Protein AF-A0AAD6GDQ6-F1 (afdb_monomer_lite)

pLDDT: mean 73.14, std 16.0, range [36.22, 92.06]

Organism: NCBI:txid3151616

Structure (mmCIF, N/CA/C/O backbone):
data_AF-A0AAD6GDQ6-F1
#
_entry.id   AF-A0AAD6GDQ6-F1
#
loop_
_atom_site.group_PDB
_atom_site.id
_atom_site.type_symbol
_atom_site.label_atom_id
_atom_site.label_alt_id
_atom_site.label_comp_id
_atom_site.label_asym_id
_atom_site.label_entity_id
_atom_site.label_seq_id
_atom_site.pdbx_PDB_ins_code
_atom_site.Cartn_x
_atom_site.Cartn_y
_atom_site.Cartn_z
_atom_site.occupancy
_atom_site.B_iso_or_equiv
_atom_site.auth_seq_id
_atom_site.auth_comp_id
_atom_site.auth_asym_id
_atom_site.auth_atom_id
_atom_site.pdbx_PDB_model_num
ATOM 1 N N . MET A 1 1 ? 10.459 8.810 -37.291 1.00 44.53 1 MET A N 1
ATOM 2 C CA . MET A 1 1 ? 10.262 8.271 -35.928 1.00 44.53 1 MET A CA 1
ATOM 3 C C . MET A 1 1 ? 9.113 7.267 -35.916 1.00 44.53 1 MET A C 1
ATOM 5 O O . MET A 1 1 ? 9.400 6.107 -35.692 1.00 44.53 1 MET A O 1
ATOM 9 N N . LEU A 1 2 ? 7.879 7.644 -36.285 1.00 43.28 2 LEU A N 1
ATOM 10 C CA . LEU A 1 2 ? 6.728 6.719 -36.354 1.00 43.28 2 LEU A CA 1
ATOM 11 C C . LEU A 1 2 ? 6.969 5.464 -37.220 1.00 43.28 2 LEU A C 1
ATOM 13 O O . LEU A 1 2 ? 6.729 4.357 -36.765 1.00 43.28 2 LEU A O 1
ATOM 17 N N . VAL A 1 3 ? 7.545 5.631 -38.415 1.00 54.81 3 VAL A N 1
ATOM 18 C CA . VAL A 1 3 ? 7.850 4.515 -39.337 1.00 54.81 3 VAL A CA 1
ATOM 19 C C . VAL A 1 3 ? 8.871 3.528 -38.751 1.00 54.81 3 VAL A C 1
ATOM 21 O O . VAL A 1 3 ? 8.771 2.327 -38.966 1.00 54.81 3 VAL A O 1
ATOM 24 N N . ALA A 1 4 ? 9.831 4.020 -37.960 1.00 53.47 4 ALA A N 1
ATOM 25 C CA . ALA A 1 4 ? 10.804 3.163 -37.279 1.00 53.47 4 ALA A CA 1
ATOM 26 C C . ALA A 1 4 ? 10.154 2.369 -36.130 1.00 53.47 4 ALA A C 1
ATOM 28 O O . ALA A 1 4 ? 10.543 1.236 -35.867 1.00 53.47 4 ALA A O 1
ATOM 29 N N . TRP A 1 5 ? 9.141 2.949 -35.477 1.00 48.41 5 TRP A N 1
ATOM 30 C CA . TRP A 1 5 ? 8.330 2.266 -34.469 1.00 48.41 5 TRP A CA 1
ATOM 31 C C . TRP A 1 5 ? 7.415 1.208 -35.095 1.00 48.41 5 TRP A C 1
ATOM 33 O O . TRP A 1 5 ? 7.350 0.091 -34.593 1.00 48.41 5 TRP A O 1
ATOM 43 N N . GLU A 1 6 ? 6.770 1.518 -36.219 1.00 53.56 6 GLU A N 1
ATOM 44 C CA . GLU A 1 6 ? 5.943 0.569 -36.976 1.00 53.56 6 GLU A CA 1
ATOM 45 C C . GLU A 1 6 ? 6.747 -0.649 -37.440 1.00 53.56 6 GLU A C 1
ATOM 47 O O . GLU A 1 6 ? 6.310 -1.784 -37.272 1.00 53.56 6 GLU A O 1
ATOM 52 N N . GLN A 1 7 ? 7.957 -0.427 -37.959 1.00 57.28 7 GLN A N 1
ATOM 53 C CA . GLN A 1 7 ? 8.842 -1.509 -38.391 1.00 57.28 7 GLN A CA 1
ATOM 54 C C . GLN A 1 7 ? 9.315 -2.384 -37.225 1.00 57.28 7 GLN A C 1
ATOM 56 O O . GLN A 1 7 ? 9.364 -3.600 -37.379 1.00 57.28 7 GLN A O 1
ATOM 61 N N . ALA A 1 8 ? 9.605 -1.793 -36.060 1.00 55.75 8 ALA A N 1
ATOM 62 C CA . ALA A 1 8 ? 10.017 -2.538 -34.869 1.00 55.75 8 ALA A CA 1
ATOM 63 C C . ALA A 1 8 ? 8.895 -3.424 -34.291 1.00 55.75 8 ALA A C 1
ATOM 65 O O . ALA A 1 8 ? 9.178 -4.493 -33.755 1.00 55.75 8 ALA A O 1
ATOM 66 N N . TYR A 1 9 ? 7.630 -3.003 -34.416 1.00 51.62 9 TYR A N 1
ATOM 67 C CA . TYR A 1 9 ? 6.460 -3.770 -33.965 1.00 51.62 9 TYR A CA 1
ATOM 68 C C . TYR A 1 9 ? 5.942 -4.780 -35.002 1.00 51.62 9 TYR A C 1
ATOM 70 O O . TYR A 1 9 ? 5.310 -5.764 -34.624 1.00 51.62 9 TYR A O 1
ATOM 78 N N . ALA A 1 10 ? 6.192 -4.554 -36.296 1.00 55.91 10 ALA A N 1
ATOM 79 C CA . ALA A 1 10 ? 5.783 -5.457 -37.375 1.00 55.91 10 ALA A CA 1
ATOM 80 C C . ALA A 1 10 ? 6.708 -6.679 -37.530 1.00 55.91 10 ALA A C 1
ATOM 82 O O . ALA A 1 10 ? 6.300 -7.703 -38.080 1.00 55.91 10 ALA A O 1
ATOM 83 N N . SER A 1 11 ? 7.949 -6.599 -37.046 1.00 51.50 11 SER A N 1
ATOM 84 C CA . SER A 1 11 ? 8.833 -7.757 -36.931 1.00 51.50 11 SER A CA 1
ATOM 85 C C . SER A 1 11 ? 8.384 -8.652 -35.775 1.00 51.50 11 SER A C 1
ATOM 87 O O . SER A 1 11 ? 8.420 -8.239 -34.618 1.00 51.50 11 SER A O 1
ATOM 89 N N . ILE A 1 12 ? 7.975 -9.883 -36.101 1.00 49.34 12 ILE A N 1
ATOM 90 C CA . ILE A 1 12 ? 7.698 -10.970 -35.146 1.00 49.34 12 ILE A CA 1
ATOM 91 C C . ILE A 1 12 ? 8.822 -10.983 -34.097 1.00 49.34 12 ILE A C 1
ATOM 93 O O . ILE A 1 12 ? 9.989 -11.000 -34.506 1.00 49.34 12 ILE A O 1
ATOM 97 N N . PRO A 1 13 ? 8.525 -10.970 -32.780 1.00 52.62 13 PRO A N 1
ATOM 98 C CA . PRO A 1 13 ? 9.578 -11.012 -31.781 1.00 52.62 13 PRO A CA 1
ATOM 99 C C . PRO A 1 13 ? 10.417 -12.259 -32.039 1.00 52.62 13 PRO A C 1
ATOM 101 O O . PRO A 1 13 ? 9.883 -13.371 -32.089 1.00 52.62 13 PRO A O 1
ATOM 104 N N . ALA A 1 14 ? 11.729 -12.083 -32.212 1.00 51.69 14 ALA A N 1
ATOM 105 C CA . ALA A 1 14 ? 12.643 -13.202 -32.056 1.00 51.69 14 ALA A CA 1
ATOM 106 C C . ALA A 1 14 ? 12.304 -13.877 -30.710 1.00 51.69 14 ALA A C 1
ATOM 108 O O . ALA A 1 14 ? 11.992 -13.157 -29.756 1.00 51.69 14 ALA A O 1
ATOM 109 N N . PRO A 1 15 ? 12.330 -15.218 -30.614 1.00 53.19 15 PRO A N 1
ATOM 110 C CA . PRO A 1 15 ? 11.821 -15.990 -29.470 1.00 53.19 15 PRO A CA 1
ATOM 111 C C . PRO A 1 15 ? 12.552 -15.735 -28.138 1.00 53.19 15 PRO A C 1
ATOM 113 O O . PRO A 1 15 ? 12.333 -16.442 -27.160 1.00 53.19 15 PRO A O 1
ATOM 116 N N . ASP A 1 16 ? 13.395 -14.711 -28.085 1.00 52.59 16 ASP A N 1
ATOM 117 C CA . ASP A 1 16 ? 14.287 -14.394 -26.998 1.00 52.59 16 ASP A CA 1
ATOM 118 C C . ASP A 1 16 ? 14.066 -12.930 -26.568 1.00 52.59 16 ASP A C 1
ATOM 120 O O . ASP A 1 16 ? 14.768 -11.998 -26.963 1.00 52.59 16 ASP A O 1
ATOM 124 N N . MET A 1 17 ? 13.033 -12.712 -25.744 1.00 49.41 17 MET A N 1
ATOM 125 C CA . MET A 1 17 ? 12.715 -11.421 -25.100 1.00 49.41 17 MET A CA 1
ATOM 126 C C . MET A 1 17 ? 13.886 -10.860 -24.263 1.00 49.41 17 MET A C 1
ATOM 128 O O . MET A 1 17 ? 13.854 -9.698 -23.856 1.00 49.41 17 MET A O 1
ATOM 132 N N . ALA A 1 18 ? 14.928 -11.664 -24.020 1.00 51.09 18 ALA A N 1
ATOM 133 C CA . ALA A 1 18 ? 16.182 -11.253 -23.398 1.00 51.09 18 ALA A CA 1
ATOM 134 C C . ALA A 1 18 ? 17.066 -10.366 -24.303 1.00 51.09 18 ALA A C 1
ATOM 136 O O . ALA A 1 18 ? 17.961 -9.694 -23.794 1.00 51.09 18 ALA A O 1
ATOM 137 N N . VAL A 1 19 ? 16.823 -10.328 -25.620 1.00 54.78 19 VAL A N 1
ATOM 138 C CA . VAL A 1 19 ? 17.718 -9.676 -26.599 1.00 54.78 19 VAL A CA 1
ATOM 139 C C . VAL A 1 19 ? 17.493 -8.160 -26.716 1.00 54.78 19 VAL A C 1
ATOM 141 O O . VAL A 1 19 ? 18.416 -7.432 -27.076 1.00 54.78 19 VAL A O 1
ATOM 144 N N . TYR A 1 20 ? 16.312 -7.644 -26.356 1.00 63.25 20 TYR A N 1
ATOM 145 C CA . TYR A 1 20 ? 15.995 -6.215 -26.482 1.00 63.25 20 TYR A CA 1
ATOM 146 C C . TYR A 1 20 ? 15.747 -5.564 -25.119 1.00 63.25 20 TYR A C 1
ATOM 148 O O . TYR A 1 20 ? 14.635 -5.567 -24.588 1.00 63.25 20 TYR A O 1
ATOM 156 N N . GLU A 1 21 ? 16.787 -4.938 -24.567 1.00 64.81 21 GLU A N 1
ATOM 157 C CA . GLU A 1 21 ? 16.750 -4.222 -23.283 1.00 64.81 21 GLU A CA 1
ATOM 158 C C . GLU A 1 21 ? 15.629 -3.165 -23.226 1.00 64.81 21 GLU A C 1
ATOM 160 O O . GLU A 1 21 ? 14.945 -3.032 -22.212 1.00 64.81 21 GLU A O 1
ATOM 165 N N . THR A 1 22 ? 15.342 -2.493 -24.348 1.00 69.94 22 THR A N 1
ATOM 166 C CA . THR A 1 22 ? 14.228 -1.537 -24.473 1.00 69.94 22 THR A CA 1
ATOM 167 C C . THR A 1 22 ? 12.854 -2.196 -24.336 1.00 69.94 22 THR A C 1
ATOM 169 O O . THR A 1 22 ? 11.981 -1.642 -23.670 1.00 69.94 22 THR A O 1
ATOM 172 N N . ALA A 1 23 ? 12.653 -3.381 -24.921 1.00 70.31 23 ALA A N 1
ATOM 173 C CA . ALA A 1 23 ? 11.397 -4.122 -24.797 1.00 70.31 23 ALA A CA 1
ATOM 174 C C . ALA A 1 23 ? 11.204 -4.630 -23.360 1.00 70.31 23 ALA A C 1
ATOM 176 O O . ALA A 1 23 ? 10.114 -4.512 -22.801 1.00 70.31 23 ALA A O 1
ATOM 177 N N . SER A 1 24 ? 12.284 -5.101 -22.724 1.00 69.50 24 SER A N 1
ATOM 178 C CA . SER A 1 24 ? 12.290 -5.480 -21.306 1.00 69.50 24 SER A CA 1
ATOM 179 C C . SER A 1 24 ? 11.934 -4.298 -20.398 1.00 69.50 24 SER A C 1
ATOM 181 O O . SER A 1 24 ? 11.081 -4.428 -19.518 1.00 69.50 24 SER A O 1
ATOM 183 N N . HIS A 1 25 ? 12.525 -3.124 -20.637 1.00 74.50 25 HIS A N 1
ATOM 184 C CA . HIS A 1 25 ? 12.212 -1.904 -19.894 1.00 74.50 25 HIS A CA 1
ATOM 185 C C . HIS A 1 25 ? 10.756 -1.455 -20.110 1.00 74.50 25 HIS A C 1
ATOM 187 O O . HIS A 1 25 ? 10.050 -1.179 -19.140 1.00 74.50 25 HIS A O 1
ATOM 193 N N . PHE A 1 26 ? 10.265 -1.440 -21.356 1.00 77.69 26 PHE A N 1
ATOM 194 C CA . PHE A 1 26 ? 8.872 -1.090 -21.655 1.00 77.69 26 PHE A CA 1
ATOM 195 C C . PHE A 1 26 ? 7.884 -2.041 -20.972 1.00 77.69 26 PHE A C 1
ATOM 197 O O . PHE A 1 26 ? 6.916 -1.589 -20.361 1.00 77.69 26 PHE A O 1
ATOM 204 N N . TYR A 1 27 ? 8.155 -3.347 -21.012 1.00 78.56 27 TYR A N 1
ATOM 205 C CA . TYR A 1 27 ? 7.343 -4.356 -20.341 1.00 78.56 27 TYR A CA 1
ATOM 206 C C . TYR A 1 27 ? 7.312 -4.152 -18.819 1.00 78.56 27 TYR A C 1
ATOM 208 O O . TYR A 1 27 ? 6.236 -4.122 -18.219 1.00 78.56 27 TYR A O 1
ATOM 216 N N . LYS A 1 28 ? 8.476 -3.946 -18.187 1.00 74.94 28 LYS A N 1
ATOM 217 C CA . LYS A 1 28 ? 8.579 -3.682 -16.740 1.00 74.94 28 LYS A CA 1
ATOM 218 C C . LYS A 1 28 ? 7.836 -2.410 -16.339 1.00 74.94 28 LYS A C 1
ATOM 220 O O . LYS A 1 28 ? 7.027 -2.446 -15.414 1.00 74.94 28 LYS A O 1
ATOM 225 N N . SER A 1 29 ? 8.057 -1.315 -17.067 1.00 78.88 29 SER A N 1
ATOM 226 C CA . SER A 1 29 ? 7.388 -0.039 -16.812 1.00 78.88 29 SER A CA 1
ATOM 227 C C . SER A 1 29 ? 5.872 -0.163 -16.980 1.00 78.88 29 SER A C 1
ATOM 229 O O . SER A 1 29 ? 5.123 0.245 -16.094 1.00 78.88 29 SER A O 1
ATOM 231 N N . SER A 1 30 ? 5.402 -0.812 -18.047 1.00 81.50 30 SER A N 1
ATOM 232 C CA . SER A 1 30 ? 3.968 -1.038 -18.281 1.00 81.50 30 SER A CA 1
ATOM 233 C C . SER A 1 30 ? 3.335 -1.872 -17.168 1.00 81.50 30 SER A C 1
ATOM 235 O O . SER A 1 30 ? 2.256 -1.539 -16.686 1.00 81.50 30 SER A O 1
ATOM 237 N N . ARG A 1 31 ? 4.026 -2.915 -16.690 1.00 83.44 31 ARG A N 1
ATOM 238 C CA . ARG A 1 31 ? 3.568 -3.737 -15.562 1.00 83.44 31 ARG A CA 1
ATOM 239 C C . ARG A 1 31 ? 3.482 -2.935 -14.259 1.00 83.44 31 ARG A C 1
ATOM 241 O O . ARG A 1 31 ? 2.529 -3.121 -13.506 1.00 83.44 31 ARG A O 1
ATOM 248 N N . ALA A 1 32 ? 4.443 -2.052 -13.986 1.00 81.56 32 ALA A N 1
ATOM 249 C CA . ALA A 1 32 ? 4.400 -1.182 -12.811 1.00 81.56 32 ALA A CA 1
ATOM 250 C C . ALA A 1 32 ? 3.220 -0.196 -12.881 1.00 81.56 32 ALA A C 1
ATOM 252 O O . ALA A 1 32 ? 2.457 -0.081 -11.927 1.00 81.56 32 ALA A O 1
ATOM 253 N N . HIS A 1 33 ? 3.005 0.439 -14.037 1.00 83.31 33 HIS A N 1
ATOM 254 C CA . HIS A 1 33 ? 1.872 1.344 -14.240 1.00 83.31 33 HIS A CA 1
ATOM 255 C C . HIS A 1 33 ? 0.525 0.622 -14.182 1.00 83.31 33 HIS A C 1
ATOM 257 O O . HIS A 1 33 ? -0.416 1.171 -13.625 1.00 83.31 33 HIS A O 1
ATOM 263 N N . LEU A 1 34 ? 0.431 -0.612 -14.685 1.00 87.25 34 LEU A N 1
ATOM 264 C CA . LEU A 1 34 ? -0.774 -1.432 -14.551 1.00 87.25 34 LEU A CA 1
ATOM 265 C C . LEU A 1 34 ? -1.086 -1.730 -13.078 1.00 87.25 34 LEU A C 1
ATOM 267 O O . LEU A 1 34 ? -2.229 -1.611 -12.648 1.00 87.25 34 LEU A O 1
ATOM 271 N N . ARG A 1 35 ? -0.066 -2.066 -12.279 1.00 87.81 35 ARG A N 1
ATOM 272 C CA . ARG A 1 35 ? -0.234 -2.298 -10.836 1.00 87.81 35 ARG A CA 1
ATOM 273 C C . ARG A 1 35 ? -0.702 -1.049 -10.105 1.00 87.81 35 ARG A C 1
ATOM 275 O O . ARG A 1 35 ? -1.577 -1.147 -9.249 1.00 87.81 35 ARG A O 1
ATOM 282 N N . LEU A 1 36 ? -0.139 0.103 -10.455 1.00 86.62 36 LEU A N 1
ATOM 283 C CA . LEU A 1 36 ? -0.583 1.381 -9.922 1.00 86.62 36 LEU A CA 1
ATOM 284 C C . LEU A 1 36 ? -2.021 1.689 -10.355 1.00 86.62 36 LEU A C 1
ATOM 286 O O . LEU A 1 36 ? -2.838 2.054 -9.518 1.00 86.62 36 LEU A O 1
ATOM 290 N N . ALA A 1 37 ? -2.350 1.481 -11.632 1.00 87.56 37 ALA A N 1
ATOM 291 C CA . ALA A 1 37 ? -3.688 1.700 -12.169 1.00 87.56 37 ALA A CA 1
ATOM 292 C C . ALA A 1 37 ? -4.736 0.899 -11.386 1.00 87.56 37 ALA A C 1
ATOM 294 O O . ALA A 1 37 ? -5.697 1.497 -10.915 1.00 87.56 37 ALA A O 1
ATOM 295 N N . ASN A 1 38 ? -4.495 -0.393 -11.143 1.00 88.06 38 ASN A N 1
ATOM 296 C CA . ASN A 1 38 ? -5.405 -1.250 -10.376 1.00 88.06 38 ASN A CA 1
ATOM 297 C C . ASN A 1 38 ? -5.707 -0.707 -8.973 1.00 88.06 38 ASN A C 1
ATOM 299 O O . ASN A 1 38 ? -6.849 -0.765 -8.543 1.00 88.06 38 ASN A O 1
ATOM 303 N N . LEU A 1 39 ? -4.726 -0.132 -8.272 1.00 88.56 39 LEU A N 1
ATOM 304 C CA . LEU A 1 39 ? -4.978 0.530 -6.987 1.00 88.56 39 LEU A CA 1
ATOM 305 C C . LEU A 1 39 ? -5.785 1.826 -7.179 1.00 88.56 39 LEU A C 1
ATOM 307 O O . LEU A 1 39 ? -6.756 2.097 -6.473 1.00 88.56 39 LEU A O 1
ATOM 311 N N . THR A 1 40 ? -5.385 2.632 -8.160 1.00 88.50 40 THR A N 1
ATOM 312 C CA . THR A 1 40 ? -5.885 4.005 -8.323 1.00 88.50 40 THR A CA 1
ATOM 313 C C . THR A 1 40 ? -7.257 4.126 -8.971 1.00 88.50 40 THR A C 1
ATOM 315 O O . THR A 1 40 ? -7.882 5.179 -8.870 1.00 88.50 40 THR A O 1
ATOM 318 N N . VAL A 1 41 ? -7.744 3.049 -9.591 1.00 88.94 41 VAL A N 1
ATOM 319 C CA . VAL A 1 41 ? -9.132 2.930 -10.055 1.00 88.94 41 VAL A CA 1
ATOM 320 C C . VAL A 1 41 ? -10.107 3.006 -8.879 1.00 88.94 41 VAL A C 1
ATOM 322 O O . VAL A 1 41 ? -11.188 3.569 -9.026 1.00 88.94 41 VAL A O 1
ATOM 325 N N . HIS A 1 42 ? -9.714 2.487 -7.715 1.00 86.06 42 HIS A N 1
ATOM 326 C CA . HIS A 1 42 ? -10.576 2.437 -6.537 1.00 86.06 42 HIS A CA 1
ATOM 327 C C . HIS A 1 42 ? -10.253 3.534 -5.523 1.00 86.06 42 HIS A C 1
ATOM 329 O O . HIS A 1 42 ? -11.160 4.074 -4.892 1.00 86.06 42 HIS A O 1
ATOM 335 N N . VAL A 1 43 ? -8.971 3.883 -5.371 1.00 87.75 43 VAL A N 1
ATOM 336 C CA . VAL A 1 43 ? -8.532 4.896 -4.406 1.00 87.75 43 VAL A CA 1
ATOM 337 C C . VAL A 1 43 ? -7.701 5.969 -5.100 1.00 87.75 43 VAL A C 1
ATOM 339 O O . VAL A 1 43 ? -6.592 5.682 -5.559 1.00 87.75 43 VAL A O 1
ATOM 342 N N . PRO A 1 44 ? -8.163 7.229 -5.147 1.00 90.06 44 PRO A N 1
ATOM 343 C CA . PRO A 1 44 ? -7.377 8.305 -5.729 1.00 90.06 44 PRO A CA 1
ATOM 344 C C . PRO A 1 44 ? -6.006 8.436 -5.053 1.00 90.06 44 PRO A C 1
ATOM 346 O O . PRO A 1 44 ? -5.892 8.448 -3.826 1.00 90.06 44 PRO A O 1
ATOM 349 N N . ILE A 1 45 ? -4.947 8.614 -5.854 1.00 89.69 45 ILE A N 1
ATOM 350 C CA . ILE A 1 45 ? -3.576 8.820 -5.341 1.00 89.69 45 ILE A CA 1
ATOM 351 C C . ILE A 1 45 ? -3.536 9.977 -4.336 1.00 89.69 45 ILE A C 1
ATOM 353 O O . ILE A 1 45 ? -2.805 9.925 -3.347 1.00 89.69 45 ILE A O 1
ATOM 357 N N . LEU A 1 46 ? -4.309 11.032 -4.602 1.00 89.00 46 LEU A N 1
ATOM 358 C CA . LEU A 1 46 ? -4.365 12.204 -3.740 1.00 89.00 46 LEU A CA 1
ATOM 359 C C . LEU A 1 46 ? -4.873 11.853 -2.339 1.00 89.00 46 LEU A C 1
ATOM 361 O O . LEU A 1 46 ? -4.300 12.346 -1.374 1.00 89.00 46 LEU A O 1
ATOM 365 N N . ASP A 1 47 ? -5.866 10.972 -2.214 1.00 89.25 47 ASP A N 1
ATOM 366 C CA . ASP A 1 47 ? -6.402 10.555 -0.917 1.00 89.25 47 ASP A CA 1
ATOM 367 C C . ASP A 1 47 ? -5.389 9.703 -0.144 1.00 89.25 47 ASP A C 1
ATOM 369 O O . ASP A 1 47 ? -5.143 9.961 1.034 1.00 89.25 47 ASP A O 1
ATOM 373 N N . LEU A 1 48 ? -4.688 8.783 -0.818 1.00 88.88 48 LEU A N 1
ATOM 374 C CA . LEU A 1 48 ? -3.574 8.038 -0.211 1.00 88.88 48 LEU A CA 1
ATOM 375 C C . LEU A 1 48 ? -2.485 8.986 0.318 1.00 88.88 48 LEU A C 1
ATOM 377 O O . LEU A 1 48 ? -1.975 8.820 1.423 1.00 88.88 48 LEU A O 1
ATOM 381 N N . GLN A 1 49 ? -2.146 10.026 -0.444 1.00 89.06 49 GLN A N 1
ATOM 382 C CA . GLN A 1 49 ? -1.157 11.023 -0.031 1.00 89.06 49 GLN A CA 1
ATOM 383 C C . GLN A 1 49 ? -1.675 11.959 1.073 1.00 89.06 49 GLN A C 1
ATOM 385 O O . GLN A 1 49 ? -0.918 12.352 1.966 1.00 89.06 49 GLN A O 1
ATOM 390 N N . ASN A 1 50 ? -2.954 12.326 1.036 1.00 89.25 50 ASN A N 1
ATOM 391 C CA . ASN A 1 50 ? -3.584 13.187 2.030 1.00 89.25 50 ASN A CA 1
ATOM 392 C C . ASN A 1 50 ? -3.765 12.474 3.368 1.00 89.25 50 ASN A C 1
ATOM 394 O O . ASN A 1 50 ? -3.604 13.119 4.400 1.00 89.25 50 ASN A O 1
ATOM 398 N N . ALA A 1 51 ? -3.948 11.152 3.386 1.00 86.94 51 ALA A N 1
ATOM 399 C CA . ALA A 1 51 ? -3.931 10.358 4.618 1.00 86.94 51 ALA A CA 1
ATOM 400 C C . ALA A 1 51 ? -2.593 10.453 5.382 1.00 86.94 51 ALA A C 1
ATOM 402 O O . ALA A 1 51 ? -2.536 10.315 6.612 1.00 86.94 51 ALA A O 1
ATOM 403 N N . LEU A 1 52 ? -1.510 10.761 4.661 1.00 83.31 52 LEU A N 1
ATOM 404 C CA . LEU A 1 52 ? -0.187 11.041 5.221 1.00 83.31 52 LEU A CA 1
ATOM 405 C C . LEU A 1 52 ? 0.028 12.524 5.557 1.00 83.31 52 LEU A C 1
ATOM 407 O O . LEU A 1 52 ? 1.027 12.871 6.182 1.00 83.31 52 LEU A O 1
ATOM 411 N N . GLY A 1 53 ? -0.906 13.397 5.175 1.00 81.38 53 GLY A N 1
ATOM 412 C CA . GLY A 1 53 ? -0.864 14.833 5.435 1.00 81.38 53 GLY A CA 1
ATOM 413 C C . GLY A 1 53 ? -0.189 15.668 4.350 1.00 81.38 53 GLY A C 1
ATOM 414 O O . GLY A 1 53 ? 0.208 16.793 4.646 1.00 81.38 53 GLY A O 1
ATOM 415 N N . LYS A 1 54 ? -0.063 15.169 3.107 1.00 85.88 54 LYS A N 1
ATOM 416 C CA . LYS A 1 54 ? 0.557 15.915 1.991 1.00 85.88 54 LYS A CA 1
ATOM 417 C C . LYS A 1 54 ? -0.026 17.322 1.811 1.00 85.88 54 LYS A C 1
ATOM 419 O O . LYS A 1 54 ? 0.735 18.276 1.685 1.00 85.88 54 LYS A O 1
ATOM 424 N N . SER A 1 55 ? -1.351 17.449 1.811 1.00 84.38 55 SER A N 1
ATOM 425 C CA . SER A 1 55 ? -2.046 18.737 1.645 1.00 84.38 55 SER A CA 1
ATOM 426 C C . SER A 1 55 ? -2.321 19.457 2.976 1.00 84.38 55 SER A C 1
ATOM 428 O O . SER A 1 55 ? -3.039 20.450 3.013 1.00 84.38 55 SER A O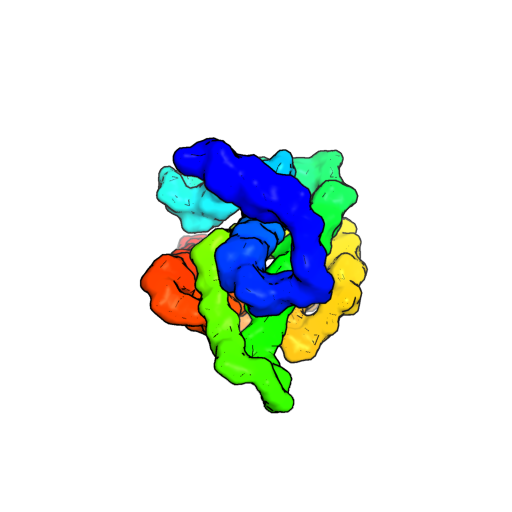 1
ATOM 430 N N . GLY A 1 56 ? -1.732 18.977 4.077 1.00 82.44 56 GLY A N 1
ATOM 431 C CA . GLY A 1 56 ? -1.909 19.511 5.424 1.00 82.44 56 GLY A CA 1
ATOM 432 C C . GLY A 1 56 ? -2.825 18.666 6.312 1.00 82.44 56 GLY A C 1
ATOM 433 O O . GLY A 1 56 ? -3.536 17.768 5.866 1.00 82.44 56 GLY A O 1
ATOM 434 N N . THR A 1 57 ? -2.802 18.971 7.612 1.00 84.81 57 THR A N 1
ATOM 435 C CA . THR A 1 57 ? -3.594 18.272 8.642 1.00 84.81 57 THR A CA 1
ATOM 436 C C . THR A 1 57 ? -5.108 18.220 8.375 1.00 84.81 57 THR A C 1
ATOM 438 O O . THR A 1 57 ? -5.693 17.181 8.688 1.00 84.81 57 THR A O 1
ATOM 441 N N . PRO A 1 58 ? -5.761 19.271 7.832 1.00 88.31 58 PRO A N 1
ATOM 442 C CA . PRO A 1 58 ? -7.206 19.249 7.591 1.00 88.31 58 PRO A CA 1
ATOM 443 C C . PRO A 1 58 ? -7.652 18.143 6.629 1.00 88.31 58 PRO A C 1
ATOM 445 O O . PRO A 1 58 ? -8.715 17.568 6.830 1.00 88.31 58 PRO A O 1
ATOM 448 N N . GLU A 1 59 ? -6.810 17.789 5.656 1.00 86.88 59 GLU A N 1
ATOM 449 C CA . GLU A 1 59 ? -7.131 16.821 4.596 1.00 86.88 59 GLU A CA 1
ATOM 450 C C . GLU A 1 59 ? -6.935 15.357 5.018 1.00 86.88 59 GLU A C 1
ATOM 452 O O . GLU A 1 59 ? -7.379 14.440 4.330 1.00 86.88 59 GLU A O 1
ATOM 457 N N . ILE A 1 60 ? -6.314 15.117 6.177 1.00 86.12 60 ILE A N 1
ATOM 458 C CA . ILE A 1 60 ? -6.069 13.762 6.687 1.00 86.12 60 ILE A CA 1
ATOM 459 C C . ILE A 1 60 ? -7.385 13.048 7.004 1.00 86.12 60 ILE A C 1
ATOM 461 O O . ILE A 1 60 ? -7.583 11.909 6.589 1.00 86.12 60 ILE A O 1
ATOM 465 N N . SER A 1 61 ? -8.276 13.696 7.762 1.00 87.12 61 SER A N 1
ATOM 466 C CA . SER A 1 61 ? -9.522 13.052 8.204 1.00 87.12 61 SER A CA 1
ATOM 467 C C . SER A 1 61 ? -10.483 12.781 7.040 1.00 87.12 61 SER A C 1
ATOM 469 O O . SER A 1 61 ? -10.982 11.663 6.965 1.00 87.12 61 SER A O 1
ATOM 471 N N . PRO A 1 62 ? -10.711 13.719 6.096 1.00 89.88 62 PRO A N 1
ATOM 472 C CA . PRO A 1 62 ? -11.494 13.447 4.890 1.00 89.88 62 PRO A CA 1
ATOM 473 C C . PRO A 1 62 ? -10.965 12.260 4.079 1.00 89.88 62 PRO A C 1
ATOM 475 O O . PRO A 1 62 ? -11.751 11.398 3.693 1.00 89.88 62 PRO A O 1
ATOM 478 N N . ALA A 1 63 ? -9.646 12.174 3.880 1.00 88.12 63 ALA A N 1
ATOM 479 C CA . ALA A 1 63 ? -9.034 11.081 3.130 1.00 88.12 63 ALA A CA 1
ATOM 480 C C . ALA A 1 63 ? -9.230 9.718 3.814 1.00 88.12 63 ALA A C 1
ATOM 482 O O . ALA A 1 63 ? -9.622 8.747 3.168 1.00 88.12 63 ALA A O 1
ATOM 483 N N . ILE A 1 64 ? -9.007 9.646 5.132 1.00 87.31 64 ILE A N 1
ATOM 484 C CA . ILE A 1 64 ? -9.226 8.422 5.919 1.00 87.31 64 ILE A CA 1
ATOM 485 C C . ILE A 1 64 ? -10.710 8.030 5.906 1.00 87.31 64 ILE A C 1
ATOM 487 O O . ILE A 1 64 ? -11.030 6.875 5.646 1.00 87.31 64 ILE A O 1
ATOM 491 N N . ASN A 1 65 ? -11.622 8.988 6.099 1.00 88.19 65 ASN A N 1
ATOM 492 C CA . ASN A 1 65 ? -13.065 8.734 6.084 1.00 88.19 65 ASN A CA 1
ATOM 493 C C . ASN A 1 65 ? -13.557 8.227 4.723 1.00 88.19 65 ASN A C 1
ATOM 495 O O . ASN A 1 65 ? -14.442 7.377 4.668 1.00 88.19 65 ASN A O 1
ATOM 499 N N . MET A 1 66 ? -12.988 8.723 3.621 1.00 89.69 66 MET A N 1
ATOM 500 C CA . MET A 1 66 ? -13.289 8.199 2.290 1.00 89.69 66 MET A CA 1
ATOM 501 C C . MET A 1 66 ? -12.878 6.725 2.173 1.00 89.69 66 MET A C 1
ATOM 503 O O . MET A 1 66 ? -13.683 5.896 1.756 1.00 89.69 66 MET A O 1
ATOM 507 N N . MET A 1 67 ? -11.665 6.373 2.600 1.00 85.75 67 MET A N 1
ATOM 508 C CA . MET A 1 67 ? -11.204 4.980 2.560 1.00 85.75 67 MET A CA 1
ATOM 509 C C . MET A 1 67 ? -12.005 4.063 3.488 1.00 85.75 67 MET A C 1
ATOM 511 O O . MET A 1 67 ? -12.337 2.950 3.089 1.00 85.75 67 MET A O 1
ATOM 515 N N . HIS A 1 68 ? -12.400 4.547 4.667 1.00 86.44 68 HIS A N 1
ATOM 516 C CA . HIS A 1 68 ? -13.339 3.840 5.534 1.00 86.44 68 HIS A CA 1
ATOM 517 C C . HIS A 1 68 ? -14.671 3.587 4.821 1.00 86.44 68 HIS A C 1
ATOM 519 O O . HIS A 1 68 ? -15.174 2.471 4.831 1.00 86.44 68 HIS A O 1
ATOM 525 N N . ARG A 1 69 ? -15.235 4.597 4.150 1.00 88.00 69 ARG A N 1
ATOM 526 C CA . ARG A 1 69 ? -16.483 4.434 3.397 1.00 88.00 69 ARG A CA 1
ATOM 527 C C . ARG A 1 69 ? -16.350 3.400 2.276 1.00 88.00 69 ARG A C 1
ATOM 529 O O . ARG A 1 69 ? -17.251 2.590 2.123 1.00 88.00 69 ARG A O 1
ATOM 536 N N . ILE A 1 70 ? -15.238 3.382 1.535 1.00 84.12 70 ILE A N 1
ATOM 537 C CA . ILE A 1 70 ? -14.989 2.336 0.524 1.00 84.12 70 ILE A CA 1
ATOM 538 C C . ILE A 1 70 ? -15.010 0.948 1.179 1.00 84.12 70 ILE A C 1
ATOM 540 O O . ILE A 1 70 ? -15.641 0.035 0.654 1.00 84.12 70 ILE A O 1
ATOM 544 N N . LEU A 1 71 ? -14.357 0.797 2.333 1.00 81.88 71 LEU A N 1
ATOM 545 C CA . LEU A 1 71 ? -14.315 -0.462 3.078 1.00 81.88 71 LEU A CA 1
ATOM 546 C C . LEU A 1 71 ? -15.697 -0.902 3.585 1.00 81.88 71 LEU A C 1
ATOM 548 O O . LEU A 1 71 ? -16.000 -2.093 3.562 1.00 81.88 71 LEU A O 1
ATOM 552 N N . THR A 1 72 ? -16.545 0.036 4.009 1.00 83.88 72 THR A N 1
ATOM 553 C CA . THR A 1 72 ? -17.916 -0.255 4.451 1.00 83.88 72 THR A CA 1
ATOM 554 C C . THR A 1 72 ? -18.854 -0.575 3.284 1.00 83.88 72 THR A C 1
ATOM 556 O O . THR A 1 72 ? -19.607 -1.544 3.359 1.00 83.88 72 THR A O 1
ATOM 559 N N . ASP A 1 73 ? -18.814 0.217 2.211 1.00 87.00 73 ASP A N 1
ATOM 560 C CA . ASP A 1 73 ? -19.772 0.131 1.103 1.00 87.00 73 ASP A CA 1
ATOM 561 C C . ASP A 1 73 ? -19.419 -1.000 0.117 1.00 87.00 73 ASP A C 1
ATOM 563 O O . ASP A 1 73 ? -20.309 -1.595 -0.496 1.00 87.00 73 ASP A O 1
ATOM 567 N N . HIS A 1 74 ? -18.126 -1.321 -0.025 1.00 85.56 74 HIS A N 1
ATOM 568 C CA . HIS A 1 74 ? -17.598 -2.279 -1.002 1.00 85.56 74 HIS A CA 1
ATOM 569 C C . HIS A 1 74 ? -16.499 -3.188 -0.402 1.00 85.56 74 HIS A C 1
ATOM 571 O O . HIS A 1 74 ? -15.346 -3.155 -0.843 1.00 85.56 74 HIS A O 1
ATOM 577 N N . PRO A 1 75 ? -16.824 -4.039 0.592 1.00 81.06 75 PRO A N 1
ATOM 578 C CA . PRO A 1 75 ? -15.828 -4.850 1.303 1.00 81.06 75 PRO A CA 1
ATOM 579 C C . PRO A 1 75 ? -15.085 -5.852 0.403 1.00 81.06 75 PRO A C 1
ATOM 581 O O . PRO A 1 75 ? -13.890 -6.078 0.593 1.00 81.06 75 PRO A O 1
ATOM 584 N N . GLU A 1 76 ? -15.757 -6.415 -0.606 1.00 83.19 76 GLU A N 1
ATOM 585 C CA . GLU A 1 76 ? -15.148 -7.357 -1.559 1.00 83.19 76 GLU A CA 1
ATOM 586 C C . GLU A 1 76 ? -14.086 -6.685 -2.439 1.00 83.19 76 GLU A C 1
ATOM 588 O O . GLU A 1 76 ? -12.995 -7.229 -2.633 1.00 83.19 76 GLU A O 1
ATOM 593 N N . ASP A 1 77 ? -14.368 -5.465 -2.908 1.00 85.12 77 ASP A N 1
ATOM 594 C CA . ASP A 1 77 ? -13.413 -4.678 -3.687 1.00 85.12 77 ASP A CA 1
ATOM 595 C C . ASP A 1 77 ? -12.182 -4.364 -2.834 1.00 85.12 77 ASP A C 1
ATOM 597 O O . ASP A 1 77 ? -11.054 -4.537 -3.292 1.00 85.12 77 ASP A O 1
ATOM 601 N N . VAL A 1 78 ? -12.371 -3.992 -1.562 1.00 85.12 78 VAL A N 1
ATOM 602 C CA . VAL A 1 78 ? -11.247 -3.752 -0.645 1.00 85.12 78 VAL A CA 1
ATOM 603 C C . VAL A 1 78 ? -10.437 -5.012 -0.377 1.00 85.12 78 VAL A C 1
ATOM 605 O O . VAL A 1 78 ? -9.209 -4.933 -0.367 1.00 85.12 78 VAL A O 1
ATOM 608 N N . GLY A 1 79 ? -11.080 -6.171 -0.233 1.00 83.88 79 GLY A N 1
ATOM 609 C CA . GLY A 1 79 ? -10.384 -7.453 -0.149 1.00 83.88 79 GLY A CA 1
ATOM 610 C C . GLY A 1 79 ? -9.493 -7.701 -1.367 1.00 83.88 79 GLY A C 1
ATOM 611 O O . GLY A 1 79 ? -8.308 -7.990 -1.214 1.00 83.88 79 GLY A O 1
ATOM 612 N N . SER A 1 80 ? -10.032 -7.511 -2.573 1.00 87.50 80 SER A N 1
ATOM 613 C CA . SER A 1 80 ? -9.285 -7.672 -3.826 1.00 87.50 80 SER A CA 1
ATOM 614 C C . SER A 1 80 ? -8.129 -6.672 -3.958 1.00 87.50 80 SER A C 1
ATOM 616 O O . SER A 1 80 ? -7.017 -7.051 -4.335 1.00 87.50 80 SER A O 1
ATOM 618 N N . ILE A 1 81 ? -8.355 -5.396 -3.628 1.00 88.88 81 ILE A N 1
ATOM 619 C CA . ILE A 1 81 ? -7.316 -4.354 -3.675 1.00 88.88 81 ILE A CA 1
ATOM 620 C C . ILE A 1 81 ? -6.228 -4.649 -2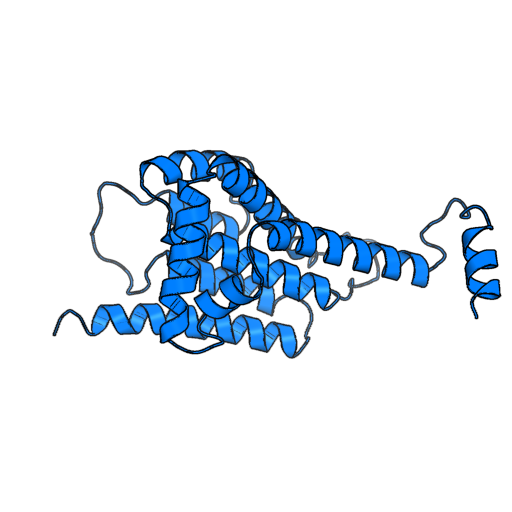.642 1.00 88.88 81 ILE A C 1
ATOM 622 O O . ILE A 1 81 ? -5.045 -4.499 -2.943 1.00 88.88 81 ILE A O 1
ATOM 626 N N . LEU A 1 82 ? -6.603 -5.089 -1.438 1.00 88.62 82 LEU A N 1
ATOM 627 C CA . LEU A 1 82 ? -5.650 -5.467 -0.403 1.00 88.62 82 LEU A CA 1
ATOM 628 C C . LEU A 1 82 ? -4.784 -6.638 -0.869 1.00 88.62 82 LEU A C 1
ATOM 630 O O . LEU A 1 82 ? -3.562 -6.536 -0.792 1.00 88.62 82 LEU A O 1
ATOM 634 N N . THR A 1 83 ? -5.384 -7.704 -1.408 1.00 88.31 83 THR A N 1
ATOM 635 C CA . THR A 1 83 ? -4.639 -8.833 -1.981 1.00 88.31 83 THR A CA 1
ATOM 636 C C . THR A 1 83 ? -3.659 -8.351 -3.051 1.00 88.31 83 THR A C 1
ATOM 638 O O . THR A 1 83 ? -2.472 -8.661 -2.966 1.00 88.31 83 THR A O 1
ATOM 641 N N . HIS A 1 84 ? -4.103 -7.512 -3.993 1.00 90.00 84 HIS A N 1
ATOM 642 C CA . HIS A 1 84 ? -3.229 -6.923 -5.016 1.00 90.00 84 HIS A CA 1
ATOM 643 C C . HIS A 1 84 ? -2.065 -6.124 -4.407 1.00 90.00 84 HIS A C 1
ATOM 645 O O . HIS A 1 84 ? -0.912 -6.311 -4.795 1.00 90.00 84 HIS A O 1
ATOM 651 N N . CYS A 1 85 ? -2.326 -5.267 -3.419 1.00 90.56 85 CYS A N 1
ATOM 652 C CA . CYS A 1 85 ? -1.297 -4.495 -2.718 1.00 90.56 85 CYS A CA 1
ATOM 653 C C . CYS A 1 85 ? -0.269 -5.400 -2.021 1.00 90.56 85 CYS A C 1
ATOM 655 O O . CYS A 1 85 ? 0.936 -5.167 -2.126 1.00 90.56 85 CYS A O 1
ATOM 657 N N . LEU A 1 86 ? -0.724 -6.458 -1.348 1.00 88.75 86 LEU A N 1
ATOM 658 C CA . LEU A 1 86 ? 0.139 -7.425 -0.668 1.00 88.75 86 LEU A CA 1
ATOM 659 C C . LEU A 1 86 ? 1.001 -8.218 -1.662 1.00 88.75 86 LEU A C 1
ATOM 661 O O . LEU A 1 86 ? 2.193 -8.419 -1.419 1.00 88.75 86 LEU A O 1
ATOM 665 N N . GLU A 1 87 ? 0.447 -8.615 -2.810 1.00 88.19 87 GLU A N 1
ATOM 666 C CA . GLU A 1 87 ? 1.201 -9.253 -3.894 1.00 88.19 87 GLU A CA 1
ATOM 667 C C . GLU A 1 87 ? 2.258 -8.322 -4.487 1.00 88.19 87 GLU A C 1
ATOM 669 O O . GLU A 1 87 ? 3.392 -8.742 -4.716 1.00 88.19 87 GLU A O 1
ATOM 674 N N . VAL A 1 88 ? 1.918 -7.049 -4.707 1.00 87.94 88 VAL A N 1
ATOM 675 C CA . VAL A 1 88 ? 2.870 -6.038 -5.181 1.00 87.94 88 VAL A CA 1
ATOM 676 C C . VAL A 1 88 ? 4.030 -5.893 -4.201 1.00 87.94 88 VAL A C 1
ATOM 678 O O . VAL A 1 88 ? 5.184 -5.944 -4.632 1.00 87.94 88 VAL A O 1
ATOM 681 N N . ILE A 1 89 ? 3.740 -5.757 -2.904 1.00 87.38 89 ILE A N 1
ATOM 682 C CA . ILE A 1 89 ? 4.758 -5.637 -1.855 1.00 87.38 89 ILE A CA 1
ATOM 683 C C . ILE A 1 89 ? 5.639 -6.889 -1.837 1.00 87.38 89 ILE A C 1
ATOM 685 O O . ILE A 1 89 ? 6.861 -6.770 -1.884 1.00 87.38 89 ILE A O 1
ATOM 689 N N . ARG A 1 90 ? 5.050 -8.093 -1.854 1.00 84.75 90 ARG A N 1
ATOM 690 C CA . ARG A 1 90 ? 5.793 -9.364 -1.904 1.00 84.75 90 ARG A CA 1
ATOM 691 C C . ARG A 1 90 ? 6.722 -9.423 -3.118 1.00 84.75 90 ARG A C 1
ATOM 693 O O . ARG A 1 90 ? 7.917 -9.666 -2.974 1.00 84.75 90 ARG A O 1
ATOM 700 N N . ASP A 1 91 ? 6.193 -9.171 -4.310 1.00 82.44 91 ASP A N 1
ATOM 701 C CA . ASP A 1 91 ? 6.925 -9.301 -5.572 1.00 82.44 91 ASP A CA 1
ATOM 702 C C . ASP A 1 91 ? 8.075 -8.296 -5.711 1.00 82.44 91 ASP A C 1
ATOM 704 O O . ASP A 1 91 ? 9.089 -8.585 -6.357 1.00 82.44 91 ASP A O 1
ATOM 708 N N . LEU A 1 92 ? 7.904 -7.095 -5.157 1.00 77.38 92 LEU A N 1
ATOM 709 C CA . LEU A 1 92 ? 8.919 -6.046 -5.190 1.00 77.38 92 LEU A CA 1
ATOM 710 C C . LEU A 1 92 ? 9.932 -6.190 -4.046 1.00 77.38 92 LEU A C 1
ATOM 712 O O . LEU A 1 92 ? 11.090 -5.813 -4.215 1.00 77.38 92 LEU A O 1
ATOM 716 N N . ARG A 1 93 ? 9.537 -6.794 -2.918 1.00 70.31 93 ARG A N 1
ATOM 717 C CA . ARG A 1 93 ? 10.400 -7.005 -1.751 1.00 70.31 93 ARG A CA 1
ATOM 718 C C . ARG A 1 93 ? 11.242 -8.275 -1.802 1.00 70.31 93 ARG A C 1
ATOM 720 O O . ARG A 1 93 ? 12.305 -8.287 -1.199 1.00 70.31 93 ARG A O 1
ATOM 727 N N . VAL A 1 94 ? 10.825 -9.328 -2.508 1.00 58.25 94 VAL A N 1
ATOM 728 C CA . VAL A 1 94 ? 11.600 -10.586 -2.641 1.00 58.25 94 VAL A CA 1
ATOM 729 C C . VAL A 1 94 ? 12.826 -10.432 -3.566 1.00 58.25 94 VAL A C 1
ATOM 731 O O . VAL A 1 94 ? 13.656 -11.329 -3.673 1.00 58.25 94 VAL A O 1
ATOM 734 N N . GLN A 1 95 ? 13.027 -9.267 -4.187 1.00 53.47 95 GLN A N 1
ATOM 735 C CA . GLN A 1 95 ? 14.129 -9.039 -5.130 1.00 53.47 95 GLN A CA 1
ATOM 736 C C . GLN A 1 95 ? 15.520 -8.594 -4.593 1.00 53.47 95 GLN A C 1
ATOM 738 O O . GLN A 1 95 ? 16.366 -8.296 -5.435 1.00 53.47 95 GLN A O 1
ATOM 743 N N . PRO A 1 96 ? 15.864 -8.585 -3.282 1.00 45.00 96 PRO A N 1
ATOM 744 C CA . PRO A 1 96 ? 17.221 -8.247 -2.845 1.00 45.00 96 PRO A CA 1
ATOM 745 C C . PRO A 1 96 ? 18.155 -9.447 -2.600 1.00 45.00 96 PRO A C 1
ATOM 747 O O . PRO A 1 96 ? 19.264 -9.240 -2.114 1.00 45.00 96 PRO A O 1
ATOM 750 N N . THR A 1 97 ? 17.790 -10.684 -2.959 1.00 38.28 97 THR A N 1
ATOM 751 C CA . THR A 1 97 ? 18.702 -11.841 -2.838 1.00 38.28 97 THR A CA 1
ATOM 752 C C . THR A 1 97 ? 18.779 -12.678 -4.107 1.00 38.28 97 THR A C 1
ATOM 754 O O . THR A 1 97 ? 18.002 -13.604 -4.315 1.00 38.28 97 THR A O 1
ATOM 757 N N . LEU A 1 98 ? 19.765 -12.311 -4.929 1.00 44.31 98 LEU A N 1
ATOM 758 C CA . LEU A 1 98 ? 20.664 -13.186 -5.688 1.00 44.31 98 LEU A CA 1
ATOM 759 C C . LEU A 1 98 ? 20.257 -14.669 -5.722 1.00 44.31 98 LEU A C 1
ATOM 761 O O . LEU A 1 98 ? 20.634 -15.450 -4.846 1.00 44.31 98 LEU A O 1
ATOM 765 N N . SER A 1 99 ? 19.601 -15.077 -6.808 1.00 36.22 99 SER A N 1
ATOM 766 C CA . SER A 1 99 ? 19.857 -16.411 -7.336 1.00 36.22 99 SER A CA 1
ATOM 767 C C . SER A 1 99 ? 21.327 -16.430 -7.786 1.00 36.22 99 SER A C 1
ATOM 769 O O . SER A 1 99 ? 21.805 -15.516 -8.466 1.00 36.22 99 SER A O 1
ATOM 771 N N . ILE A 1 100 ? 22.092 -17.420 -7.324 1.00 40.31 100 ILE A N 1
ATOM 772 C CA . ILE A 1 100 ? 23.497 -17.614 -7.705 1.00 40.31 100 ILE A CA 1
ATOM 773 C C . ILE A 1 100 ? 23.515 -17.923 -9.211 1.00 40.31 100 ILE A C 1
ATOM 775 O O . ILE A 1 100 ? 23.341 -19.067 -9.614 1.00 40.31 100 ILE A O 1
ATOM 779 N N . GLY A 1 101 ? 23.641 -16.890 -10.046 1.00 41.84 101 GLY A N 1
ATOM 780 C CA . GLY A 1 101 ? 23.661 -17.021 -11.505 1.00 41.84 101 GLY A CA 1
ATOM 781 C C . GLY A 1 101 ? 23.146 -15.806 -12.280 1.00 41.84 101 GLY A C 1
ATOM 782 O O . GLY A 1 101 ? 23.599 -15.582 -13.400 1.00 41.84 101 GLY A O 1
ATOM 783 N N . GLU A 1 102 ? 22.272 -14.976 -11.702 1.00 44.03 102 GLU A N 1
ATOM 784 C CA . GLU A 1 102 ? 21.748 -13.784 -12.387 1.00 44.03 102 GLU A CA 1
ATOM 785 C C . GLU A 1 102 ? 22.576 -12.540 -12.036 1.00 44.03 102 GLU A C 1
ATOM 787 O O . GLU A 1 102 ? 22.369 -11.841 -11.046 1.00 44.03 102 GLU A O 1
ATOM 792 N N . SER A 1 103 ? 23.571 -12.265 -12.876 1.00 37.38 103 SER A N 1
ATOM 793 C CA . SER A 1 103 ? 24.581 -11.217 -12.715 1.00 37.38 103 SER A CA 1
ATOM 794 C C . SER A 1 103 ? 24.099 -9.800 -13.047 1.00 37.38 103 SER A C 1
ATOM 796 O O . SER A 1 103 ? 24.855 -9.016 -13.619 1.00 37.38 103 SER A O 1
ATOM 798 N N . LYS A 1 104 ? 22.874 -9.416 -12.669 1.00 43.34 104 LYS A N 1
ATOM 799 C CA . LYS A 1 104 ? 22.455 -8.005 -12.681 1.00 43.34 104 LYS A CA 1
ATOM 800 C C . LYS A 1 104 ? 21.500 -7.719 -11.528 1.00 43.34 104 LYS A C 1
ATOM 802 O O . LYS A 1 104 ? 20.345 -8.125 -11.556 1.00 43.34 104 LYS A O 1
ATOM 807 N N . SER A 1 105 ? 21.990 -6.957 -10.547 1.00 48.97 105 SER A N 1
ATOM 808 C CA . SER A 1 105 ? 21.154 -6.177 -9.630 1.00 48.97 105 SER A CA 1
ATOM 809 C C . SER A 1 105 ? 20.085 -5.460 -10.460 1.00 48.97 105 SER A C 1
ATOM 811 O O . SER A 1 105 ? 20.410 -4.563 -11.241 1.00 48.97 105 SER A O 1
ATOM 813 N N . ARG A 1 106 ? 18.829 -5.918 -10.400 1.00 59.59 106 ARG A N 1
ATOM 814 C CA . ARG A 1 106 ? 17.734 -5.258 -11.111 1.00 59.59 106 ARG A CA 1
ATOM 815 C C . ARG A 1 106 ? 17.570 -3.891 -10.463 1.00 59.59 106 ARG A C 1
ATOM 817 O O . ARG A 1 106 ? 17.144 -3.801 -9.315 1.00 59.59 106 ARG A O 1
ATOM 824 N N . MET A 1 107 ? 17.922 -2.838 -11.193 1.00 58.72 107 MET A N 1
ATOM 825 C CA . MET A 1 107 ? 17.610 -1.482 -10.764 1.00 58.72 107 MET A CA 1
ATOM 826 C C . MET A 1 107 ? 16.087 -1.378 -10.654 1.00 58.72 107 MET A C 1
ATOM 828 O O . MET A 1 107 ? 15.381 -1.666 -11.621 1.00 58.72 107 MET A O 1
ATOM 832 N N . ILE A 1 108 ? 15.590 -1.064 -9.459 1.00 71.75 108 ILE A N 1
ATOM 833 C CA . ILE A 1 108 ? 14.158 -0.869 -9.238 1.00 71.75 108 ILE A CA 1
ATOM 834 C C . ILE A 1 108 ? 13.792 0.455 -9.900 1.00 71.75 108 ILE A C 1
ATOM 836 O O . ILE A 1 108 ? 14.427 1.484 -9.640 1.00 71.75 108 ILE A O 1
ATOM 840 N N . GLU A 1 109 ? 12.791 0.415 -10.772 1.00 75.00 109 GLU A N 1
ATOM 841 C CA . GLU A 1 109 ? 12.358 1.588 -11.521 1.00 75.00 109 GLU A CA 1
ATOM 842 C C . GLU A 1 109 ? 11.510 2.509 -10.623 1.00 75.00 109 GLU A C 1
ATOM 844 O O . GLU A 1 109 ? 10.742 2.019 -9.787 1.00 75.00 109 GLU A O 1
ATOM 849 N N . PRO A 1 110 ? 11.564 3.844 -10.792 1.00 79.88 110 PRO A N 1
ATOM 850 C CA . PRO A 1 110 ? 10.788 4.770 -9.964 1.00 79.88 110 PRO A CA 1
ATOM 851 C C . PRO A 1 110 ? 9.281 4.450 -9.854 1.00 79.88 110 PRO A C 1
ATOM 853 O O . PRO A 1 110 ? 8.745 4.542 -8.746 1.00 79.88 110 PRO A O 1
ATOM 856 N N . PRO A 1 111 ? 8.577 4.017 -10.925 1.00 81.50 111 PRO A N 1
ATOM 857 C CA . PRO A 1 111 ? 7.178 3.602 -10.820 1.00 81.50 111 PRO A CA 1
ATOM 858 C C . PRO A 1 111 ? 6.958 2.406 -9.885 1.00 81.50 111 PRO A C 1
ATOM 860 O O . PRO A 1 111 ? 5.930 2.346 -9.217 1.00 81.50 111 PRO A O 1
ATOM 863 N N . GLU A 1 112 ? 7.907 1.470 -9.789 1.00 84.69 112 GLU A N 1
ATOM 864 C CA . GLU A 1 112 ? 7.815 0.324 -8.873 1.00 84.69 112 GLU A CA 1
ATOM 865 C C . GLU A 1 112 ? 7.905 0.786 -7.412 1.00 84.69 112 GLU A C 1
ATOM 867 O O . GLU A 1 112 ? 7.111 0.343 -6.585 1.00 84.69 112 GLU A O 1
ATOM 872 N N . ILE A 1 113 ? 8.794 1.741 -7.113 1.00 84.31 113 ILE A N 1
ATOM 873 C CA . ILE A 1 113 ? 8.934 2.342 -5.775 1.00 84.31 113 ILE A CA 1
ATOM 874 C C . ILE A 1 113 ? 7.644 3.063 -5.375 1.00 84.31 113 ILE A C 1
ATOM 876 O O . ILE A 1 113 ? 7.133 2.855 -4.277 1.00 84.31 113 ILE A O 1
ATOM 880 N N . ILE A 1 114 ? 7.091 3.885 -6.274 1.00 85.75 114 ILE A N 1
ATOM 881 C CA . ILE A 1 114 ? 5.839 4.619 -6.028 1.00 85.75 114 ILE A CA 1
ATOM 882 C C . ILE A 1 114 ? 4.683 3.645 -5.793 1.00 85.75 114 ILE A C 1
ATOM 884 O O . ILE A 1 114 ? 3.896 3.835 -4.869 1.00 85.75 114 ILE A O 1
ATOM 888 N N . THR A 1 115 ? 4.592 2.593 -6.608 1.00 89.12 115 THR A N 1
ATOM 889 C CA . THR A 1 115 ? 3.535 1.585 -6.480 1.00 89.12 115 THR A CA 1
ATOM 890 C C . THR A 1 115 ? 3.648 0.841 -5.150 1.00 89.12 115 THR A C 1
ATOM 892 O O . THR A 1 115 ? 2.638 0.675 -4.469 1.00 89.12 115 THR A O 1
ATOM 895 N N . CYS A 1 116 ? 4.859 0.442 -4.746 1.00 88.62 116 CYS A N 1
ATOM 896 C CA . CYS A 1 116 ? 5.103 -0.207 -3.456 1.00 88.62 116 CYS A CA 1
ATOM 897 C C . CYS A 1 116 ? 4.694 0.703 -2.295 1.00 88.62 116 CYS A C 1
ATOM 899 O O . CYS A 1 116 ? 3.876 0.314 -1.467 1.00 88.62 116 CYS A O 1
ATOM 901 N N . PHE A 1 117 ? 5.169 1.951 -2.303 1.00 89.50 117 PHE A N 1
ATOM 902 C CA . PHE A 1 117 ? 4.850 2.945 -1.282 1.00 89.50 117 PHE A CA 1
ATOM 903 C C . PHE A 1 117 ? 3.338 3.167 -1.139 1.00 89.50 117 PHE A C 1
ATOM 905 O O . PHE A 1 117 ? 2.803 3.131 -0.036 1.00 89.50 117 PHE A O 1
ATOM 912 N N . LEU A 1 118 ? 2.619 3.369 -2.247 1.00 91.19 118 LEU A N 1
ATOM 913 C CA . LEU A 1 118 ? 1.171 3.586 -2.200 1.00 91.19 118 LEU A CA 1
ATOM 914 C C . LEU A 1 118 ? 0.406 2.334 -1.748 1.00 91.19 118 LEU A C 1
ATOM 916 O O . LEU A 1 118 ? -0.603 2.465 -1.058 1.00 91.19 118 LEU A O 1
ATOM 920 N N . SER A 1 119 ? 0.906 1.140 -2.078 1.00 92.06 119 SER A N 1
ATOM 921 C CA . SER A 1 119 ? 0.333 -0.131 -1.616 1.00 92.06 119 SER A CA 1
ATOM 922 C C . SER A 1 119 ? 0.478 -0.293 -0.099 1.00 92.06 119 SER A C 1
ATOM 924 O O . SER A 1 119 ? -0.476 -0.671 0.575 1.00 92.06 119 SER A O 1
ATOM 926 N N . GLU A 1 120 ? 1.640 0.051 0.462 1.00 90.31 120 GLU A N 1
ATOM 927 C CA . GLU A 1 120 ? 1.887 0.018 1.911 1.00 90.31 120 GLU A CA 1
ATOM 928 C C . GLU A 1 120 ? 1.024 1.029 2.668 1.00 90.31 120 GLU A C 1
ATOM 930 O O . GLU A 1 120 ? 0.480 0.719 3.729 1.00 90.31 120 GLU A O 1
ATOM 935 N N . VAL A 1 121 ? 0.858 2.230 2.105 1.00 90.69 121 VAL A N 1
ATOM 936 C CA . VAL A 1 121 ? -0.034 3.255 2.658 1.00 90.69 121 VAL A CA 1
ATOM 937 C C . VAL A 1 121 ? -1.472 2.756 2.655 1.00 90.69 121 VAL A C 1
ATOM 939 O O . VAL A 1 121 ? -2.148 2.889 3.670 1.00 90.69 121 VAL A O 1
ATOM 942 N N . PHE A 1 122 ? -1.931 2.144 1.561 1.00 92.06 122 PHE A N 1
ATOM 943 C CA . PHE A 1 122 ? -3.270 1.564 1.497 1.00 92.06 122 PHE A CA 1
ATOM 944 C C . PHE A 1 122 ? -3.471 0.476 2.560 1.00 92.06 122 PHE A C 1
ATOM 946 O O . PHE A 1 122 ? -4.439 0.548 3.313 1.00 92.06 122 PHE A O 1
ATOM 953 N N . VAL A 1 123 ? -2.534 -0.474 2.691 1.00 90.62 123 VAL A N 1
ATOM 954 C CA . VAL A 1 123 ? -2.588 -1.527 3.726 1.00 90.62 123 VAL A CA 1
ATOM 955 C C . VAL A 1 123 ? -2.696 -0.913 5.121 1.00 90.62 123 VAL A C 1
ATOM 957 O O . VAL A 1 123 ? -3.550 -1.313 5.909 1.00 90.62 123 VAL A O 1
ATOM 960 N N . TRP A 1 124 ? -1.878 0.098 5.422 1.00 89.88 124 TRP A N 1
ATOM 961 C CA . TRP A 1 124 ? -1.960 0.809 6.694 1.00 89.88 124 TRP A CA 1
ATOM 962 C C . TRP A 1 124 ? -3.325 1.466 6.919 1.00 89.88 124 TRP A C 1
ATOM 964 O O . TRP A 1 124 ? -3.872 1.348 8.016 1.00 89.88 124 TRP A O 1
ATOM 974 N N . VAL A 1 125 ? -3.883 2.145 5.906 1.00 88.44 125 VAL A N 1
ATOM 975 C CA . VAL A 1 125 ? -5.193 2.796 6.046 1.00 88.44 125 VAL A CA 1
ATOM 976 C C . VAL A 1 125 ? -6.299 1.768 6.287 1.00 88.44 125 VAL A C 1
ATOM 978 O O . VAL A 1 125 ? -7.155 1.983 7.141 1.00 88.44 125 VAL A O 1
ATOM 981 N N . VAL A 1 126 ? -6.275 0.643 5.575 1.00 87.81 126 VAL A N 1
ATOM 982 C CA . VAL A 1 126 ? -7.259 -0.428 5.769 1.00 87.81 126 VAL A CA 1
ATOM 983 C C . VAL A 1 126 ? -7.205 -0.951 7.203 1.00 87.81 126 VAL A C 1
ATOM 985 O O . VAL A 1 126 ? -8.245 -1.060 7.841 1.00 87.81 126 VAL A O 1
ATOM 988 N N . VAL A 1 127 ? -6.010 -1.179 7.756 1.00 86.38 127 VAL A N 1
ATOM 989 C CA . VAL A 1 127 ? -5.858 -1.663 9.139 1.00 86.38 127 VAL A CA 1
ATOM 990 C C . VAL A 1 127 ? -6.377 -0.658 10.177 1.00 86.38 127 VAL A C 1
ATOM 992 O O . VAL A 1 127 ? -6.941 -1.080 11.179 1.00 86.38 127 VAL A O 1
ATOM 995 N N . ILE A 1 128 ? -6.230 0.658 9.970 1.00 84.94 128 ILE A N 1
ATOM 996 C CA . ILE A 1 128 ? -6.783 1.654 10.915 1.00 84.94 128 ILE A CA 1
ATOM 997 C C . ILE A 1 128 ? -8.294 1.859 10.782 1.00 84.94 128 ILE A C 1
ATOM 999 O O . ILE A 1 128 ? -8.902 2.362 11.723 1.00 84.94 128 ILE A O 1
ATOM 1003 N N . CYS A 1 129 ? -8.871 1.561 9.615 1.00 83.81 129 CYS A N 1
ATOM 1004 C CA . CYS A 1 129 ? -10.291 1.789 9.336 1.00 83.81 129 CYS A CA 1
ATOM 1005 C C . CYS A 1 129 ? -11.152 0.542 9.541 1.00 83.81 129 CYS A C 1
ATOM 1007 O O . CYS A 1 129 ? -12.368 0.671 9.520 1.00 83.81 129 CYS A O 1
ATOM 1009 N N . ALA A 1 130 ? -10.551 -0.641 9.660 1.00 83.38 130 ALA A N 1
ATOM 1010 C CA . ALA A 1 130 ? -11.295 -1.888 9.727 1.00 83.38 130 ALA A CA 1
ATOM 1011 C C . ALA A 1 130 ? -12.051 -2.041 11.049 1.00 83.38 130 ALA A C 1
ATOM 1013 O O . ALA A 1 130 ? -11.464 -1.977 12.129 1.00 83.38 130 ALA A O 1
ATOM 1014 N N . ASP A 1 131 ? -13.345 -2.326 10.939 1.00 80.12 131 ASP A N 1
ATOM 1015 C CA . ASP A 1 131 ? -14.176 -2.721 12.071 1.00 80.12 131 ASP A CA 1
ATOM 1016 C C . ASP A 1 131 ? -13.855 -4.164 12.517 1.00 80.12 131 ASP A C 1
ATOM 1018 O O . ASP A 1 131 ? -13.415 -4.981 11.700 1.00 80.12 131 ASP A O 1
ATOM 1022 N N . PRO A 1 132 ? -14.156 -4.559 13.771 1.00 76.31 132 PRO A N 1
ATOM 1023 C CA . PRO A 1 132 ? -13.880 -5.911 14.276 1.00 76.31 132 PRO A CA 1
ATOM 1024 C C . PRO A 1 132 ? -14.454 -7.052 13.419 1.00 76.31 132 PRO A C 1
ATOM 1026 O O . PRO A 1 132 ? -13.867 -8.129 13.326 1.00 76.31 132 PRO A O 1
ATOM 1029 N N . THR A 1 133 ? -15.587 -6.821 12.752 1.00 73.88 133 THR A N 1
ATOM 1030 C CA . THR A 1 133 ? -16.206 -7.784 11.825 1.00 73.88 133 THR A CA 1
ATOM 1031 C C . THR A 1 133 ? -15.440 -7.909 10.505 1.00 73.88 133 THR A C 1
ATOM 1033 O O . THR A 1 133 ? -15.415 -8.983 9.910 1.00 73.88 133 THR A O 1
ATOM 1036 N N . GLN A 1 134 ? -14.786 -6.834 10.062 1.00 79.12 134 GLN A N 1
ATOM 1037 C CA . GLN A 1 134 ? -13.976 -6.784 8.846 1.00 79.12 134 GLN A CA 1
ATOM 1038 C C . GLN A 1 134 ? -12.570 -7.338 9.090 1.00 79.12 134 GLN A C 1
ATOM 1040 O O . GLN A 1 134 ? -12.000 -7.966 8.202 1.00 79.12 134 GLN A O 1
ATOM 1045 N N . ILE A 1 135 ? -12.032 -7.185 10.304 1.00 81.50 135 ILE A N 1
ATOM 1046 C CA . ILE A 1 135 ? -10.724 -7.730 10.695 1.00 81.50 135 ILE A CA 1
ATOM 1047 C C . ILE A 1 135 ? -10.643 -9.244 10.448 1.00 81.50 135 ILE A C 1
ATOM 1049 O O . ILE A 1 135 ? -9.613 -9.719 9.973 1.00 81.50 135 ILE A O 1
ATOM 1053 N N . GLY A 1 136 ? -11.718 -9.996 10.715 1.00 79.62 136 GLY A N 1
ATOM 1054 C CA . GLY A 1 136 ? -11.773 -11.436 10.430 1.00 79.62 136 GLY A CA 1
ATOM 1055 C C . GLY A 1 136 ? -11.554 -11.746 8.947 1.00 79.62 136 GLY A C 1
ATOM 1056 O O . GLY A 1 136 ? -10.655 -12.504 8.599 1.00 79.62 136 GLY A O 1
ATOM 1057 N N . PHE A 1 137 ? -12.293 -11.066 8.068 1.00 80.81 137 PHE A N 1
ATOM 1058 C CA . PHE A 1 137 ? -12.141 -11.204 6.617 1.00 80.81 137 PHE A CA 1
ATOM 1059 C C . PHE A 1 137 ? -10.733 -10.822 6.132 1.00 80.81 137 PHE A C 1
ATOM 1061 O O . PHE A 1 137 ? -10.131 -11.525 5.321 1.00 80.81 137 PHE A O 1
ATOM 1068 N N . LEU A 1 138 ? -10.172 -9.726 6.650 1.00 81.38 138 LEU A N 1
ATOM 1069 C CA . LEU A 1 138 ? -8.823 -9.281 6.289 1.00 81.38 138 LEU A CA 1
ATOM 1070 C C . LEU A 1 138 ? -7.746 -10.254 6.789 1.00 81.38 138 LEU A C 1
ATOM 1072 O O . LEU A 1 138 ? -6.736 -10.455 6.114 1.00 81.38 138 LEU A O 1
ATOM 1076 N N . ARG A 1 139 ? -7.956 -10.883 7.951 1.00 82.38 139 ARG A N 1
ATOM 1077 C CA . ARG A 1 139 ? -7.063 -11.909 8.498 1.00 82.38 139 ARG A CA 1
ATOM 1078 C C . ARG A 1 139 ? -7.027 -13.143 7.607 1.00 82.38 139 ARG A C 1
ATOM 1080 O O . ARG A 1 139 ? -5.929 -13.592 7.291 1.00 82.38 139 ARG A O 1
ATOM 1087 N N . ASP A 1 140 ? -8.182 -13.627 7.162 1.00 82.06 140 ASP A N 1
ATOM 1088 C CA . ASP A 1 140 ? -8.269 -14.780 6.261 1.00 82.06 140 ASP A CA 1
ATOM 1089 C C . ASP A 1 140 ? -7.492 -14.507 4.963 1.00 82.06 140 ASP A C 1
ATOM 1091 O O . ASP A 1 140 ? -6.681 -15.322 4.526 1.00 82.06 140 ASP A O 1
ATOM 1095 N N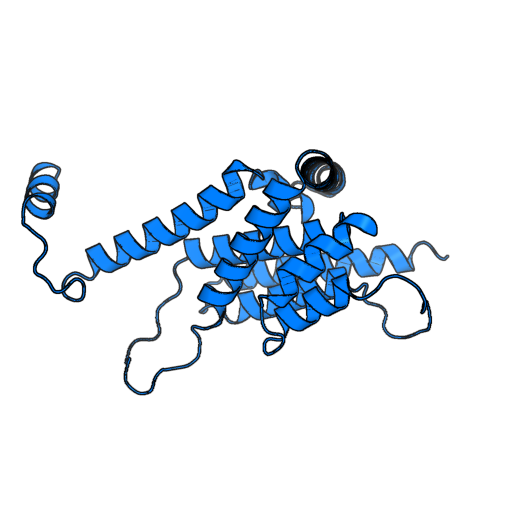 . LYS A 1 141 ? -7.632 -13.297 4.401 1.00 79.69 141 LYS A N 1
ATOM 1096 C CA . LYS A 1 141 ? -6.842 -12.859 3.235 1.00 79.69 141 LYS A CA 1
ATOM 1097 C C . LYS A 1 141 ? -5.341 -12.786 3.510 1.00 79.69 141 LYS A C 1
ATOM 1099 O O . LYS A 1 141 ? -4.544 -13.015 2.606 1.00 79.69 141 LYS A O 1
ATOM 1104 N N . MET A 1 142 ? -4.937 -12.486 4.742 1.00 80.06 142 MET A N 1
ATOM 1105 C CA . MET A 1 142 ? -3.531 -12.456 5.146 1.00 80.06 142 MET A CA 1
ATOM 1106 C C . MET A 1 142 ? -2.939 -13.848 5.389 1.00 80.06 142 MET A C 1
ATOM 1108 O O . MET A 1 142 ? -1.715 -13.981 5.335 1.00 80.06 142 MET A O 1
ATOM 1112 N N . GLU A 1 143 ? -3.734 -14.888 5.662 1.00 78.00 143 GLU A N 1
ATOM 1113 C CA . GLU A 1 143 ? -3.208 -16.249 5.859 1.00 78.00 143 GLU A CA 1
ATOM 1114 C C . GLU A 1 143 ? -2.482 -16.772 4.615 1.00 78.00 143 GLU A C 1
ATOM 1116 O O . GLU A 1 143 ? -1.436 -17.413 4.746 1.00 78.00 143 GLU A O 1
ATOM 1121 N N . GLU A 1 144 ? -2.956 -16.389 3.428 1.00 75.31 144 GLU A N 1
ATOM 1122 C CA . GLU A 1 144 ? -2.349 -16.704 2.129 1.00 75.31 144 GLU A CA 1
ATOM 1123 C C . GLU A 1 144 ? -0.929 -16.122 1.967 1.00 75.31 144 GLU A C 1
ATOM 1125 O O . GLU A 1 144 ? -0.117 -16.626 1.185 1.00 75.31 144 GLU A O 1
ATOM 1130 N N . PHE A 1 145 ? -0.586 -15.087 2.740 1.00 73.31 145 PHE A N 1
ATOM 1131 C CA . PHE A 1 145 ? 0.732 -14.459 2.743 1.00 73.31 145 PHE A CA 1
ATOM 1132 C C . PHE A 1 145 ? 1.547 -14.980 3.933 1.00 73.31 145 PHE A C 1
ATOM 1134 O O . PHE A 1 145 ? 1.193 -14.771 5.089 1.00 73.31 145 PHE A O 1
ATOM 1141 N N . GLY A 1 146 ? 2.650 -15.691 3.686 1.00 63.62 146 GLY A N 1
ATOM 1142 C CA . GLY A 1 146 ? 3.465 -16.296 4.750 1.00 63.62 146 GLY A CA 1
ATOM 1143 C C . GLY A 1 146 ? 3.994 -15.288 5.787 1.00 63.62 146 GLY A C 1
ATOM 1144 O O . GLY A 1 146 ? 4.304 -14.146 5.465 1.00 63.62 146 GLY A O 1
ATOM 1145 N N . ALA A 1 147 ? 4.147 -15.723 7.044 1.00 61.09 147 ALA A N 1
ATOM 1146 C CA . ALA A 1 147 ? 4.703 -14.905 8.137 1.00 61.09 147 ALA A CA 1
ATOM 1147 C C . ALA A 1 147 ? 6.246 -14.835 8.142 1.00 61.09 147 ALA A C 1
ATOM 1149 O O . ALA A 1 147 ? 6.843 -14.312 9.078 1.00 61.09 147 ALA A O 1
ATOM 1150 N N . SER A 1 148 ? 6.909 -15.382 7.118 1.00 63.06 148 SER A N 1
ATOM 1151 C CA . SER A 1 148 ? 8.375 -15.428 7.023 1.00 63.06 148 SER A CA 1
ATOM 1152 C C . SER A 1 148 ? 9.021 -14.052 6.845 1.00 63.06 148 SER A C 1
ATOM 1154 O O . SER A 1 148 ? 10.238 -13.928 6.937 1.00 63.06 148 SER A O 1
ATOM 1156 N N . ASP A 1 149 ? 8.221 -13.030 6.558 1.00 73.69 149 ASP A N 1
ATOM 1157 C CA . ASP A 1 149 ? 8.670 -11.676 6.289 1.00 73.69 149 ASP A CA 1
ATOM 1158 C C . ASP A 1 149 ? 8.118 -10.690 7.333 1.00 73.69 149 ASP A C 1
ATOM 1160 O O . ASP A 1 149 ? 6.946 -10.736 7.714 1.00 73.69 149 ASP A O 1
ATOM 1164 N N . GLY A 1 150 ? 8.991 -9.788 7.794 1.00 78.06 150 GLY A N 1
ATOM 1165 C CA . GLY A 1 150 ? 8.725 -8.911 8.934 1.00 78.06 150 GLY A CA 1
ATOM 1166 C C . GLY A 1 150 ? 7.576 -7.918 8.738 1.00 78.06 150 GLY A C 1
ATOM 1167 O O . GLY A 1 150 ? 6.925 -7.572 9.715 1.00 78.06 150 GLY A O 1
ATOM 1168 N N . PHE A 1 151 ? 7.270 -7.482 7.510 1.00 83.38 151 PHE A N 1
ATOM 1169 C CA . PHE A 1 151 ? 6.109 -6.602 7.281 1.00 83.38 151 PHE A CA 1
ATOM 1170 C C . PHE A 1 151 ? 4.813 -7.387 7.371 1.00 83.38 151 PHE A C 1
ATOM 1172 O O . PHE A 1 151 ? 3.901 -6.963 8.070 1.00 83.38 151 PHE A O 1
ATOM 1179 N N . PHE A 1 152 ? 4.735 -8.549 6.714 1.00 85.56 152 PHE A N 1
ATOM 1180 C CA . PHE A 1 152 ? 3.532 -9.379 6.780 1.00 85.56 152 PHE A CA 1
ATOM 1181 C C . PHE A 1 152 ? 3.285 -9.880 8.205 1.00 85.56 152 PHE A C 1
ATOM 1183 O O . PHE A 1 152 ? 2.134 -9.927 8.627 1.00 85.56 152 PHE A O 1
ATOM 1190 N N . ALA A 1 153 ? 4.341 -10.174 8.972 1.00 83.81 153 ALA A N 1
ATOM 1191 C CA . ALA A 1 153 ? 4.229 -10.470 10.398 1.00 83.81 153 ALA A CA 1
ATOM 1192 C C . ALA A 1 153 ? 3.614 -9.297 11.185 1.00 83.81 153 ALA A C 1
ATOM 1194 O O . ALA A 1 153 ? 2.654 -9.506 11.921 1.00 83.81 153 ALA A O 1
ATOM 1195 N N . VAL A 1 154 ? 4.092 -8.066 10.967 1.00 85.44 154 VAL A N 1
ATOM 1196 C CA . VAL A 1 154 ? 3.559 -6.858 11.626 1.00 85.44 154 VAL A CA 1
ATOM 1197 C C . VAL A 1 154 ? 2.108 -6.576 11.225 1.00 85.44 154 VAL A C 1
ATOM 1199 O O . VAL A 1 154 ? 1.293 -6.234 12.078 1.00 85.44 154 VAL A O 1
ATOM 1202 N N . VAL A 1 155 ? 1.750 -6.742 9.949 1.00 85.25 155 VAL A N 1
ATOM 1203 C CA . VAL A 1 155 ? 0.363 -6.565 9.483 1.00 85.25 155 VAL A CA 1
ATOM 1204 C C . VAL A 1 155 ? -0.552 -7.639 10.080 1.00 85.25 155 VAL A C 1
ATOM 1206 O O . VAL A 1 155 ? -1.646 -7.317 10.537 1.00 85.25 155 VAL A O 1
ATOM 1209 N N . LYS A 1 156 ? -0.106 -8.902 10.141 1.00 84.69 156 LYS A N 1
ATOM 1210 C CA . LYS A 1 156 ? -0.856 -9.987 10.797 1.00 84.69 156 LYS A CA 1
ATOM 1211 C C . LYS A 1 156 ? -1.062 -9.723 12.279 1.00 84.69 156 LYS A C 1
ATOM 1213 O O . LYS A 1 156 ? -2.166 -9.919 12.768 1.00 84.69 156 LYS A O 1
ATOM 1218 N N . GLU A 1 157 ? -0.026 -9.275 12.979 1.00 83.06 157 GLU A N 1
ATOM 1219 C CA . GLU A 1 157 ? -0.112 -8.925 14.395 1.00 83.06 157 GLU A CA 1
ATOM 1220 C C . GLU A 1 157 ? -1.110 -7.782 14.623 1.00 83.06 157 GLU A C 1
ATOM 1222 O O . GLU A 1 157 ? -1.980 -7.890 15.486 1.00 83.06 157 GLU A O 1
ATOM 1227 N N . ALA A 1 158 ? -1.061 -6.741 13.786 1.00 82.38 158 ALA A N 1
ATOM 1228 C CA . ALA A 1 158 ? -1.993 -5.618 13.854 1.00 82.38 158 ALA A CA 1
ATOM 1229 C C . ALA A 1 158 ? -3.458 -6.021 13.590 1.00 82.38 158 ALA A C 1
ATOM 1231 O O . ALA A 1 158 ? -4.361 -5.383 14.115 1.00 82.38 158 ALA A O 1
ATOM 1232 N N . LEU A 1 159 ? -3.700 -7.081 12.809 1.00 80.19 159 LEU A N 1
ATOM 1233 C CA . LEU A 1 159 ? -5.033 -7.657 12.564 1.00 80.19 159 LEU A CA 1
ATOM 1234 C C . LEU A 1 159 ? -5.420 -8.760 13.573 1.00 80.19 159 LEU A C 1
ATOM 1236 O O . LEU A 1 159 ? -6.570 -9.204 13.622 1.00 80.19 159 LEU A O 1
ATOM 1240 N N . ALA A 1 160 ? -4.473 -9.278 14.355 1.00 75.25 160 ALA A N 1
ATOM 1241 C CA . ALA A 1 160 ? -4.721 -10.310 15.363 1.00 75.25 160 ALA A CA 1
ATOM 1242 C C . ALA A 1 160 ? -5.187 -9.713 16.697 1.00 75.25 160 ALA A C 1
ATOM 1244 O O . ALA A 1 160 ? -5.915 -10.366 17.447 1.00 75.25 160 ALA A O 1
ATOM 1245 N N . CYS A 1 161 ? -4.787 -8.477 16.988 1.00 63.06 161 CYS A N 1
ATOM 1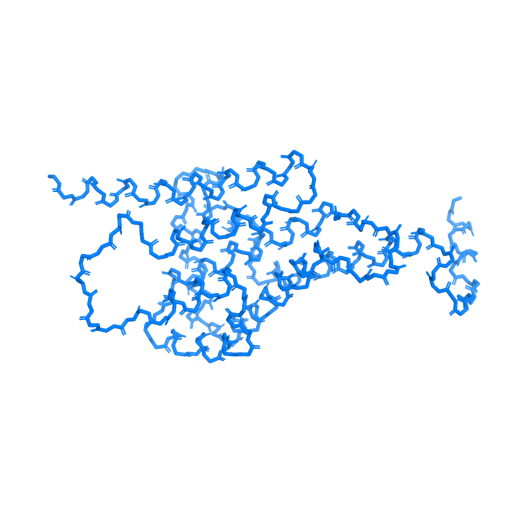246 C CA . CYS A 1 161 ? -5.169 -7.780 18.203 1.00 63.06 161 CYS A CA 1
ATOM 1247 C C . CYS A 1 161 ? -6.577 -7.191 18.102 1.00 63.06 161 CYS A C 1
ATOM 1249 O O . CYS A 1 161 ? -6.741 -6.045 17.709 1.00 63.06 161 CYS A O 1
ATOM 1251 N N . ASP A 1 162 ? -7.573 -7.960 18.542 1.00 53.34 162 ASP A N 1
ATOM 1252 C CA . ASP A 1 162 ? -8.725 -7.381 19.237 1.00 53.34 162 ASP A CA 1
ATOM 1253 C C . ASP A 1 162 ? -9.434 -8.437 20.096 1.00 53.34 162 ASP A C 1
ATOM 1255 O O . ASP A 1 162 ? -10.066 -9.342 19.548 1.00 53.34 162 ASP A O 1
ATOM 1259 N N . SER A 1 163 ? -9.265 -8.365 21.432 1.00 45.69 163 SER A N 1
ATOM 1260 C CA . SER A 1 163 ? -10.319 -8.660 22.437 1.00 45.69 163 SER A CA 1
ATOM 1261 C C . SER A 1 163 ? -9.902 -8.643 23.922 1.00 45.69 163 SER A C 1
ATOM 1263 O O . SER A 1 163 ? -10.820 -8.519 24.720 1.00 45.69 163 SER A O 1
ATOM 1265 N N . ASP A 1 164 ? -8.623 -8.719 24.350 1.00 37.25 164 ASP A N 1
ATOM 1266 C CA . ASP A 1 164 ? -8.391 -8.977 25.802 1.00 37.25 164 ASP A CA 1
ATOM 1267 C C . ASP A 1 164 ? -7.161 -8.402 26.536 1.00 37.25 164 ASP A C 1
ATOM 1269 O O . ASP A 1 164 ? -7.044 -8.618 27.742 1.00 37.25 164 ASP A O 1
ATOM 1273 N N . GLN A 1 165 ? -6.235 -7.650 25.929 1.00 41.44 165 GLN A N 1
ATOM 1274 C CA . GLN A 1 165 ? -5.068 -7.158 26.692 1.00 41.44 165 GLN A CA 1
ATOM 1275 C C . GLN A 1 165 ? -4.672 -5.724 26.369 1.00 41.44 165 GLN A C 1
ATOM 1277 O O . GLN A 1 165 ? -3.718 -5.439 25.653 1.00 41.44 165 GLN A O 1
ATOM 1282 N N . GLN A 1 166 ? -5.338 -4.805 27.061 1.00 42.19 166 GLN A N 1
ATOM 1283 C CA . GLN A 1 166 ? -4.808 -3.480 27.364 1.00 42.19 166 GLN A CA 1
ATOM 1284 C C . GLN A 1 166 ? -3.790 -3.574 28.517 1.00 42.19 166 GLN A C 1
ATOM 1286 O O . GLN A 1 166 ? -3.893 -2.876 29.521 1.00 42.19 166 GLN A O 1
ATOM 1291 N N . SER A 1 167 ? -2.813 -4.480 28.406 1.00 39.09 167 SER A N 1
ATOM 1292 C CA . SER A 1 167 ? -1.719 -4.603 29.368 1.00 39.09 167 SER A CA 1
ATOM 1293 C C . SER A 1 167 ? -0.411 -4.190 28.712 1.00 39.09 167 SER A C 1
ATOM 1295 O O . SER A 1 167 ? 0.162 -4.931 27.921 1.00 39.09 167 SER A O 1
ATOM 1297 N N . HIS A 1 168 ? 0.031 -2.984 29.065 1.00 47.66 168 HIS A N 1
ATOM 1298 C CA . HIS A 1 168 ? 1.422 -2.541 29.119 1.00 47.66 168 HIS A CA 1
ATOM 1299 C C . HIS A 1 168 ? 2.447 -3.342 28.295 1.00 47.66 168 HIS A C 1
ATOM 1301 O O . HIS A 1 168 ? 3.038 -4.291 28.809 1.00 47.66 168 HIS A O 1
ATOM 1307 N N . LYS A 1 169 ? 2.788 -2.840 27.104 1.00 40.44 169 LYS A N 1
ATOM 1308 C CA . LYS A 1 169 ? 4.172 -2.472 26.755 1.00 40.44 169 LYS A CA 1
ATOM 1309 C C . LYS A 1 169 ? 4.246 -1.789 25.387 1.00 40.44 169 LYS A C 1
ATOM 1311 O O . LYS A 1 169 ? 3.613 -2.206 24.431 1.00 40.44 169 LYS A O 1
ATOM 1316 N N . ASP A 1 170 ? 5.068 -0.747 25.380 1.00 43.16 170 ASP A N 1
ATOM 1317 C CA . ASP A 1 170 ? 5.568 0.066 24.274 1.00 43.16 170 ASP A CA 1
ATOM 1318 C C . ASP A 1 170 ? 4.630 1.090 23.610 1.00 43.16 170 ASP A C 1
ATOM 1320 O O . ASP A 1 170 ? 3.565 0.819 23.069 1.00 43.16 170 ASP A O 1
ATOM 1324 N N . ASN A 1 171 ? 5.099 2.341 23.665 1.00 50.31 171 ASN A N 1
ATOM 1325 C CA . ASN A 1 171 ? 4.433 3.600 23.326 1.00 50.31 171 ASN A CA 1
ATOM 1326 C C . ASN A 1 171 ? 4.098 3.784 21.828 1.00 50.31 171 ASN A C 1
ATOM 1328 O O . ASN A 1 171 ? 3.954 4.917 21.377 1.00 50.31 171 ASN A O 1
ATOM 1332 N N . ILE A 1 172 ? 4.007 2.731 21.015 1.00 55.62 172 ILE A N 1
ATOM 1333 C CA . ILE A 1 172 ? 3.775 2.837 19.567 1.00 55.62 172 ILE A CA 1
ATOM 1334 C C . ILE A 1 172 ? 2.519 2.042 19.216 1.00 55.62 172 ILE A C 1
ATOM 1336 O O . ILE A 1 172 ? 2.502 0.824 19.335 1.00 55.62 172 ILE A O 1
ATOM 1340 N N . SER A 1 173 ? 1.455 2.717 18.765 1.00 66.94 173 SER A N 1
ATOM 1341 C CA . SER A 1 173 ? 0.252 2.006 18.314 1.00 66.94 173 SER A CA 1
ATOM 1342 C C . SER A 1 173 ? 0.574 1.114 17.116 1.00 66.94 173 SER A C 1
ATOM 1344 O O . SER A 1 173 ? 1.248 1.580 16.202 1.00 66.94 173 SER A O 1
ATOM 1346 N N . GLN A 1 174 ? 0.061 -0.117 17.088 1.00 70.44 174 GLN A N 1
ATOM 1347 C CA . GLN A 1 174 ? 0.354 -1.129 16.059 1.00 70.44 174 GLN A CA 1
ATOM 1348 C C . GLN A 1 174 ? 0.234 -0.647 14.602 1.00 70.44 174 GLN A C 1
ATOM 1350 O O . GLN A 1 174 ? 1.123 -0.953 13.809 1.00 70.44 174 GLN A O 1
ATOM 1355 N N . PRO A 1 175 ? -0.737 0.208 14.226 1.00 69.81 175 PRO A N 1
ATOM 1356 C CA . PRO A 1 175 ? -0.745 0.777 12.880 1.00 69.81 175 PRO A CA 1
ATOM 1357 C C . PRO A 1 175 ? 0.503 1.615 12.555 1.00 69.81 175 PRO A C 1
ATOM 1359 O O . PRO A 1 175 ? 0.963 1.658 11.420 1.00 69.81 175 PRO A O 1
ATOM 1362 N N . ASN A 1 176 ? 1.120 2.252 13.549 1.00 77.75 176 ASN A N 1
ATOM 1363 C CA . ASN A 1 176 ? 2.382 2.966 13.356 1.00 77.75 176 ASN A CA 1
ATOM 1364 C C . ASN A 1 176 ? 3.556 1.992 13.160 1.00 77.75 176 ASN A C 1
ATOM 1366 O O . ASN A 1 176 ? 4.522 2.361 12.499 1.00 77.75 176 ASN A O 1
ATOM 1370 N N . LEU A 1 177 ? 3.484 0.758 13.679 1.00 80.88 177 LEU A N 1
ATOM 1371 C CA . LEU A 1 177 ? 4.483 -0.282 13.398 1.00 80.88 177 LEU A CA 1
ATOM 1372 C C . LEU A 1 177 ? 4.446 -0.704 11.927 1.00 80.88 177 LEU A C 1
ATOM 1374 O O . LEU A 1 177 ? 5.510 -0.869 11.337 1.00 80.88 177 LEU A O 1
ATOM 1378 N N . ILE A 1 178 ? 3.260 -0.769 11.306 1.00 83.31 178 ILE A N 1
ATOM 1379 C CA . ILE A 1 178 ? 3.131 -0.999 9.855 1.00 83.31 178 ILE A CA 1
ATOM 1380 C C . ILE A 1 178 ? 3.861 0.100 9.079 1.00 83.31 178 ILE A C 1
ATOM 1382 O O . ILE A 1 178 ? 4.607 -0.198 8.153 1.00 83.31 178 ILE A O 1
ATOM 1386 N N . MET A 1 179 ? 3.721 1.363 9.490 1.00 84.56 179 MET A N 1
ATOM 1387 C CA . MET A 1 179 ? 4.424 2.493 8.869 1.00 84.56 179 MET A CA 1
ATOM 1388 C C . MET A 1 179 ? 5.951 2.394 8.989 1.00 84.56 179 MET A C 1
ATOM 1390 O O . MET A 1 179 ? 6.665 2.716 8.041 1.00 84.56 179 MET A O 1
ATOM 1394 N N . PHE A 1 180 ? 6.474 1.933 10.128 1.00 82.56 180 PHE A N 1
ATOM 1395 C CA . PHE A 1 180 ? 7.913 1.700 10.283 1.00 82.56 180 PHE A CA 1
ATOM 1396 C C . PHE A 1 180 ? 8.396 0.489 9.478 1.00 82.56 180 PHE A C 1
ATOM 1398 O O . PHE A 1 180 ? 9.464 0.557 8.873 1.00 82.56 180 PHE A O 1
ATOM 1405 N N . ALA A 1 181 ? 7.606 -0.585 9.421 1.00 81.88 181 ALA A N 1
ATOM 1406 C CA . ALA A 1 181 ? 7.902 -1.750 8.595 1.00 81.88 181 ALA A CA 1
ATOM 1407 C C . ALA A 1 181 ? 7.903 -1.388 7.100 1.00 81.88 181 ALA A C 1
ATOM 1409 O O . ALA A 1 181 ? 8.824 -1.765 6.386 1.00 81.88 181 ALA A O 1
ATOM 1410 N N . ALA A 1 182 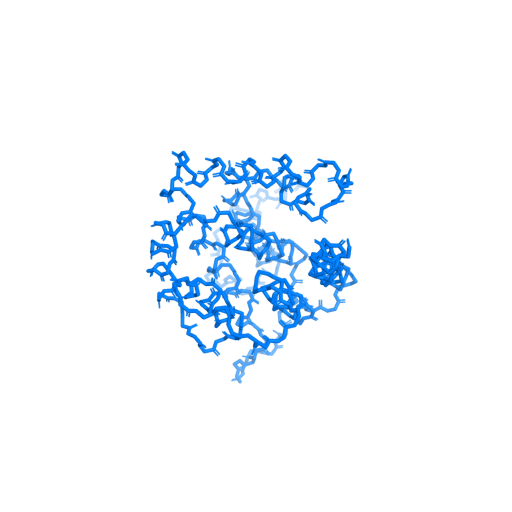? 6.937 -0.587 6.647 1.00 83.62 182 ALA A N 1
ATOM 1411 C CA . ALA A 1 182 ? 6.880 -0.022 5.300 1.00 83.62 182 ALA A CA 1
ATOM 1412 C C . ALA A 1 182 ? 8.105 0.861 4.998 1.00 83.62 182 ALA A C 1
ATOM 1414 O O . ALA A 1 182 ? 8.780 0.700 3.985 1.00 83.62 182 ALA A O 1
ATOM 1415 N N . ALA A 1 183 ? 8.485 1.747 5.926 1.00 82.62 183 ALA A N 1
ATOM 1416 C CA . ALA A 1 183 ? 9.685 2.566 5.766 1.00 82.62 183 ALA A CA 1
ATOM 1417 C C . ALA A 1 183 ? 10.961 1.720 5.612 1.00 82.62 183 ALA A C 1
ATOM 1419 O O . ALA A 1 183 ? 11.819 2.054 4.795 1.00 82.62 183 ALA A O 1
ATOM 1420 N N . ASP A 1 184 ? 11.079 0.620 6.363 1.00 82.50 184 ASP A N 1
ATOM 1421 C CA . ASP A 1 184 ? 12.184 -0.332 6.237 1.00 82.50 184 ASP A CA 1
ATOM 1422 C C . ASP A 1 184 ? 12.216 -0.981 4.842 1.00 82.50 184 ASP A C 1
ATOM 1424 O O . ASP A 1 184 ? 13.278 -1.008 4.217 1.00 82.50 184 ASP A O 1
ATOM 1428 N N . VAL A 1 185 ? 11.064 -1.408 4.307 1.00 79.56 185 VAL A N 1
ATOM 1429 C CA . VAL A 1 185 ? 10.943 -1.936 2.933 1.00 79.56 185 VAL A CA 1
ATOM 1430 C C . VAL A 1 185 ? 11.424 -0.915 1.909 1.00 79.56 185 VAL A C 1
ATOM 1432 O O . VAL A 1 185 ? 12.327 -1.205 1.121 1.00 79.56 185 VAL A O 1
ATOM 1435 N N . ILE A 1 186 ? 10.870 0.296 1.946 1.00 80.25 186 ILE A N 1
ATOM 1436 C CA . ILE A 1 186 ? 11.183 1.348 0.975 1.00 80.25 186 ILE A CA 1
ATOM 1437 C C . ILE A 1 186 ? 12.648 1.784 1.075 1.00 80.25 186 ILE A C 1
ATOM 1439 O O . ILE A 1 186 ? 13.279 2.035 0.050 1.00 80.25 186 ILE A O 1
ATOM 1443 N N . SER A 1 187 ? 13.229 1.824 2.280 1.00 75.75 187 SER A N 1
ATOM 1444 C CA . SER A 1 187 ? 14.641 2.188 2.478 1.00 75.75 187 SER A CA 1
ATOM 1445 C C . SER A 1 187 ? 15.625 1.195 1.848 1.00 75.75 187 SER A C 1
ATOM 1447 O O . SER A 1 187 ? 16.753 1.567 1.523 1.00 75.75 187 SER A O 1
ATOM 1449 N N . LYS A 1 188 ? 15.196 -0.060 1.662 1.00 75.62 188 LYS A N 1
ATOM 1450 C CA . LYS A 1 188 ? 15.984 -1.143 1.057 1.00 75.62 188 LYS A CA 1
ATOM 1451 C C . LYS A 1 188 ? 15.814 -1.222 -0.458 1.00 75.62 188 LYS A C 1
ATOM 1453 O O . LYS A 1 188 ? 16.625 -1.867 -1.122 1.00 75.62 188 LYS A O 1
ATOM 1458 N N . MET A 1 189 ? 14.797 -0.565 -1.021 1.00 73.50 189 MET A N 1
ATOM 1459 C CA . MET A 1 189 ? 14.711 -0.372 -2.464 1.00 73.50 189 MET A CA 1
ATOM 1460 C C . MET A 1 189 ? 15.839 0.577 -2.886 1.00 73.50 189 MET A C 1
ATOM 1462 O O . MET A 1 189 ? 15.991 1.639 -2.286 1.00 73.50 189 MET A O 1
ATOM 1466 N N . THR A 1 190 ? 16.638 0.157 -3.879 1.00 62.59 190 THR A N 1
ATOM 1467 C CA . THR A 1 190 ? 17.850 0.806 -4.440 1.00 62.59 190 THR A CA 1
ATOM 1468 C C . THR A 1 190 ? 17.905 2.336 -4.295 1.00 62.59 190 THR A C 1
ATOM 1470 O O . THR A 1 190 ? 16.862 2.976 -4.402 1.00 62.59 190 THR A O 1
ATOM 1473 N N . PRO A 1 191 ? 19.101 2.945 -4.145 1.00 57.03 191 PRO A N 1
ATOM 1474 C CA . PRO A 1 191 ? 19.309 4.266 -3.544 1.00 57.03 191 PRO A CA 1
ATOM 1475 C C . PRO A 1 191 ? 18.849 5.423 -4.442 1.00 57.03 191 PRO A C 1
ATOM 1477 O O . PRO A 1 191 ? 19.642 6.210 -4.954 1.00 57.03 191 PRO A O 1
ATOM 1480 N N . TRP A 1 192 ? 17.544 5.552 -4.623 1.00 61.41 192 TRP A N 1
ATOM 1481 C CA . TRP A 1 192 ? 16.925 6.739 -5.168 1.00 61.41 192 TRP A CA 1
ATOM 1482 C C . TRP A 1 192 ? 16.653 7.683 -4.002 1.00 61.41 192 TRP A C 1
ATOM 1484 O O . TRP A 1 192 ? 15.971 7.318 -3.051 1.00 61.41 192 TRP A O 1
ATOM 1494 N N . ASN A 1 193 ? 17.109 8.934 -4.082 1.00 61.50 193 ASN A N 1
ATOM 1495 C CA . ASN A 1 193 ? 16.755 9.953 -3.080 1.00 61.50 193 ASN A CA 1
ATOM 1496 C C . ASN A 1 193 ? 15.231 10.031 -2.842 1.00 61.50 193 ASN A C 1
ATOM 1498 O O . ASN A 1 193 ? 14.781 10.354 -1.746 1.00 61.50 193 ASN A O 1
ATOM 1502 N N . ALA A 1 194 ? 14.432 9.688 -3.858 1.00 66.19 194 ALA A N 1
ATOM 1503 C CA . ALA A 1 194 ? 12.986 9.566 -3.749 1.00 66.19 194 ALA A CA 1
ATOM 1504 C C . ALA A 1 194 ? 12.529 8.457 -2.779 1.00 66.19 194 ALA A C 1
ATOM 1506 O O . ALA A 1 194 ? 11.646 8.732 -1.973 1.00 66.19 194 ALA A O 1
ATOM 1507 N N . SER A 1 195 ? 13.117 7.250 -2.795 1.00 68.88 195 SER A N 1
ATOM 1508 C CA . SER A 1 195 ? 12.727 6.179 -1.860 1.00 68.88 195 SER A CA 1
ATOM 1509 C C . SER A 1 195 ? 13.034 6.577 -0.419 1.00 68.88 195 SER A C 1
ATOM 1511 O O . SER A 1 195 ? 12.173 6.454 0.446 1.00 68.88 195 SER A O 1
ATOM 1513 N N . LEU A 1 196 ? 14.198 7.183 -0.166 1.00 69.81 196 LEU A N 1
ATOM 1514 C CA . LEU A 1 196 ? 14.544 7.671 1.170 1.00 69.81 196 LEU A CA 1
ATOM 1515 C C . LEU A 1 196 ? 13.578 8.763 1.661 1.00 69.81 196 LEU A C 1
ATOM 1517 O O . LEU A 1 196 ? 13.137 8.720 2.807 1.00 69.81 196 LEU A O 1
ATOM 1521 N N . ASN A 1 197 ? 13.197 9.710 0.797 1.00 76.75 197 ASN A N 1
ATOM 1522 C CA . ASN A 1 197 ? 12.213 10.743 1.140 1.00 76.75 197 ASN A CA 1
ATOM 1523 C C . ASN A 1 197 ? 10.835 10.145 1.468 1.00 76.75 197 ASN A C 1
ATOM 1525 O O . ASN A 1 197 ? 10.172 10.600 2.401 1.00 76.75 197 ASN A O 1
ATOM 1529 N N . LEU A 1 198 ? 10.414 9.111 0.735 1.00 78.25 198 LEU A N 1
ATOM 1530 C CA . LEU A 1 198 ? 9.169 8.391 1.005 1.00 78.25 198 LEU A CA 1
ATOM 1531 C C . LEU A 1 198 ? 9.246 7.613 2.328 1.00 78.25 198 LEU A C 1
ATOM 1533 O O . LEU A 1 198 ? 8.340 7.724 3.150 1.00 78.25 198 LEU A O 1
ATOM 1537 N N . ALA A 1 199 ? 10.351 6.912 2.590 1.00 75.31 199 ALA A N 1
ATOM 1538 C CA . ALA A 1 199 ? 10.581 6.209 3.852 1.00 75.31 199 ALA A CA 1
ATOM 1539 C C . ALA A 1 199 ? 10.589 7.165 5.059 1.00 75.31 199 ALA A C 1
ATOM 1541 O O . ALA A 1 199 ? 9.983 6.879 6.096 1.00 75.31 199 ALA A O 1
ATOM 1542 N N . LEU A 1 200 ? 11.222 8.336 4.925 1.00 76.31 200 LEU A N 1
ATOM 1543 C CA . LEU A 1 200 ? 11.202 9.381 5.951 1.00 76.31 200 LEU A CA 1
ATOM 1544 C C . LEU A 1 200 ? 9.785 9.889 6.213 1.00 76.31 200 LEU A C 1
ATOM 1546 O O . LEU A 1 200 ? 9.411 10.076 7.371 1.00 76.31 200 LEU A O 1
ATOM 1550 N N . LEU A 1 201 ? 8.980 10.075 5.167 1.00 80.06 201 LEU A N 1
ATOM 1551 C CA . LEU A 1 201 ? 7.590 10.500 5.297 1.00 80.06 201 LEU A CA 1
ATOM 1552 C C . LEU A 1 201 ? 6.757 9.477 6.089 1.00 80.06 201 LEU A C 1
ATOM 1554 O O . LEU A 1 201 ? 6.036 9.872 7.010 1.00 80.06 201 LEU A O 1
ATOM 1558 N N . LEU A 1 202 ? 6.927 8.176 5.825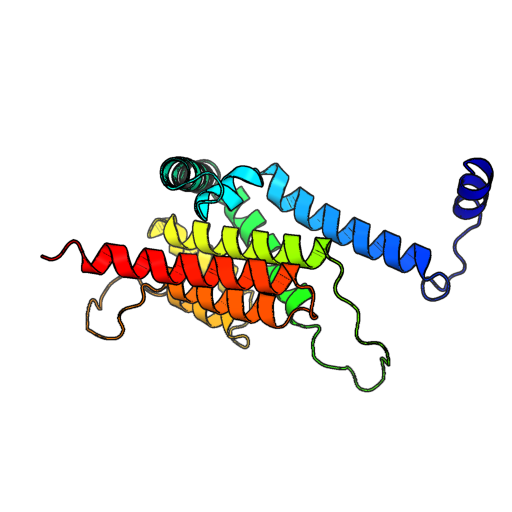 1.00 79.62 202 LEU A N 1
ATOM 1559 C CA . LEU A 1 202 ? 6.300 7.101 6.610 1.00 79.62 202 LEU A CA 1
ATOM 1560 C C . LEU A 1 202 ? 6.752 7.141 8.078 1.00 79.62 202 LEU A C 1
ATOM 1562 O O . LEU A 1 202 ? 5.926 7.119 8.993 1.00 79.62 202 LEU A O 1
ATOM 1566 N N . CYS A 1 203 ? 8.056 7.308 8.324 1.00 78.75 203 CYS A N 1
ATOM 1567 C CA . CYS A 1 203 ? 8.606 7.428 9.676 1.00 78.75 203 CYS A CA 1
ATOM 1568 C C . CYS A 1 203 ? 8.055 8.646 10.433 1.00 78.75 203 CYS A C 1
ATOM 1570 O O . CYS A 1 203 ? 7.723 8.548 11.617 1.00 78.75 203 CYS A O 1
ATOM 1572 N N . HIS A 1 204 ? 7.959 9.808 9.779 1.00 80.44 204 HIS A N 1
ATOM 1573 C CA . HIS A 1 204 ? 7.388 11.018 10.371 1.00 80.44 204 HIS A CA 1
ATOM 1574 C C . HIS A 1 204 ? 5.916 10.826 10.716 1.00 80.44 204 HIS A C 1
ATOM 1576 O O . HIS A 1 204 ? 5.489 11.228 11.801 1.00 80.44 204 HIS A O 1
ATOM 1582 N N . ARG A 1 205 ? 5.148 10.171 9.839 1.00 78.56 205 ARG A N 1
ATOM 1583 C CA . ARG A 1 205 ? 3.732 9.897 10.084 1.00 78.56 205 ARG A CA 1
ATOM 1584 C C . ARG A 1 205 ? 3.527 8.909 11.231 1.00 78.56 205 ARG A C 1
ATOM 1586 O O . ARG A 1 205 ? 2.684 9.167 12.095 1.00 78.56 205 ARG A O 1
ATOM 1593 N N . GLY A 1 206 ? 4.333 7.848 11.287 1.00 72.38 206 GLY A N 1
ATOM 1594 C CA . GLY A 1 206 ? 4.352 6.908 12.408 1.00 72.38 206 GLY A CA 1
ATOM 1595 C C . GLY A 1 206 ? 4.628 7.614 13.740 1.00 72.38 206 GLY A C 1
ATOM 1596 O O . GLY A 1 206 ? 3.893 7.426 14.706 1.00 72.38 206 GLY A O 1
ATOM 1597 N N . LYS A 1 207 ? 5.618 8.519 13.781 1.00 75.06 207 LYS A N 1
ATOM 1598 C CA . LYS A 1 207 ? 5.955 9.309 14.983 1.00 75.06 207 LYS A CA 1
ATOM 1599 C C . LYS A 1 207 ? 4.869 10.320 15.371 1.00 75.06 207 LYS A C 1
ATOM 1601 O O . LYS A 1 207 ? 4.508 10.402 16.540 1.00 75.06 207 LYS A O 1
ATOM 1606 N N . ALA A 1 208 ? 4.327 11.078 14.415 1.00 66.19 208 ALA A N 1
ATOM 1607 C CA . ALA A 1 208 ? 3.314 12.107 14.680 1.00 66.19 208 ALA A CA 1
ATOM 1608 C C . ALA A 1 208 ? 2.016 11.526 15.268 1.00 66.19 208 ALA A C 1
ATOM 1610 O O . ALA A 1 208 ? 1.363 12.160 16.100 1.00 66.19 208 ALA A O 1
ATOM 1611 N N . SER A 1 209 ? 1.658 10.310 14.857 1.00 57.06 209 SER A N 1
ATOM 1612 C CA . SER A 1 209 ? 0.495 9.586 15.378 1.00 57.06 209 SER A CA 1
ATOM 1613 C C . SER A 1 209 ? 0.706 9.116 16.825 1.00 57.06 209 SER A C 1
ATOM 1615 O O . SER A 1 209 ? -0.247 9.076 17.599 1.00 57.06 209 SER A O 1
ATOM 1617 N N . THR A 1 210 ? 1.953 8.843 17.225 1.00 57.00 210 THR A N 1
ATOM 1618 C CA . THR A 1 210 ? 2.326 8.525 18.612 1.00 57.00 210 THR A CA 1
ATOM 1619 C C . THR A 1 210 ? 2.259 9.753 19.532 1.00 57.00 210 THR A C 1
ATOM 1621 O O . THR A 1 210 ? 1.713 9.673 20.630 1.00 57.00 210 THR A O 1
ATOM 1624 N N . THR A 1 211 ? 2.742 10.920 19.088 1.00 56.31 211 THR A N 1
ATOM 1625 C CA . THR A 1 211 ? 2.794 12.133 19.930 1.00 56.31 211 THR A CA 1
ATOM 1626 C C . THR A 1 211 ? 1.408 12.678 20.295 1.00 56.31 211 THR A C 1
ATOM 1628 O O . THR A 1 211 ? 1.221 13.163 21.409 1.00 56.31 211 THR A O 1
ATOM 1631 N N . ARG A 1 212 ? 0.412 12.571 19.399 1.00 52.72 212 ARG A N 1
ATOM 1632 C CA . ARG A 1 212 ? -0.964 13.031 19.681 1.00 52.72 212 ARG A CA 1
ATOM 1633 C C . ARG A 1 212 ? -1.658 12.234 20.787 1.00 52.72 212 ARG A C 1
ATOM 1635 O O . ARG A 1 212 ? -2.437 12.818 21.531 1.00 52.72 212 ARG A O 1
ATOM 1642 N N . LYS A 1 213 ? -1.370 10.936 20.935 1.00 48.62 213 LYS A N 1
ATOM 1643 C CA . LYS A 1 213 ? -1.968 10.112 22.002 1.00 48.62 213 LYS A CA 1
ATOM 1644 C C . LYS A 1 213 ? -1.445 10.493 23.392 1.00 48.62 213 LYS A C 1
ATOM 1646 O O . LYS A 1 213 ? -2.217 10.505 24.341 1.00 48.62 213 LYS A O 1
ATOM 1651 N N . ASN A 1 214 ? -0.184 10.912 23.496 1.00 46.75 214 ASN A N 1
ATOM 1652 C CA . ASN A 1 214 ? 0.417 11.315 24.774 1.00 46.75 214 ASN A CA 1
ATOM 1653 C C . ASN A 1 214 ? -0.034 12.703 25.268 1.00 46.75 214 ASN A C 1
ATOM 1655 O O . ASN A 1 214 ? 0.145 13.008 26.441 1.00 46.75 214 ASN A O 1
ATOM 1659 N N . GLN A 1 215 ? -0.621 13.543 24.407 1.00 45.72 215 GLN A N 1
ATOM 1660 C CA . GLN A 1 215 ? -1.135 14.869 24.787 1.00 45.72 215 GLN A CA 1
ATOM 1661 C C . GLN A 1 215 ? -2.616 14.865 25.209 1.00 45.72 215 GLN A C 1
ATOM 1663 O O . GLN A 1 215 ? -3.094 15.871 25.716 1.00 45.72 215 GLN A O 1
ATOM 1668 N N . GLY A 1 216 ? -3.341 13.754 25.031 1.00 42.16 216 GLY A N 1
ATOM 1669 C CA . GLY A 1 216 ? -4.747 13.609 25.440 1.00 42.16 216 GLY A CA 1
ATOM 1670 C C . GLY A 1 216 ? -4.959 13.067 26.862 1.00 42.16 216 GLY A C 1
ATOM 1671 O O . GLY A 1 216 ? -6.082 12.709 27.210 1.00 42.16 216 GLY A O 1
ATOM 1672 N N . HIS A 1 217 ? -3.895 12.943 27.661 1.00 41.00 217 HIS A N 1
ATOM 1673 C CA . HIS A 1 217 ? -3.921 12.419 29.037 1.00 41.00 217 HIS A CA 1
ATOM 1674 C C . HIS A 1 217 ? -3.291 13.381 30.063 1.00 41.00 217 HIS A C 1
ATOM 1676 O O . HIS A 1 217 ? -2.849 12.942 31.123 1.00 41.00 217 HIS A O 1
ATOM 1682 N N . ALA A 1 218 ? -3.244 14.679 29.749 1.00 36.69 218 ALA A N 1
ATOM 1683 C CA . ALA A 1 218 ? -2.848 15.736 30.679 1.00 36.69 218 ALA A CA 1
ATOM 1684 C C . ALA A 1 218 ? -4.047 16.622 31.025 1.00 36.69 218 ALA A C 1
ATOM 1686 O O . ALA A 1 218 ? -4.807 16.954 30.086 1.00 36.69 218 ALA A O 1
#

Radius of gyration: 19.82 Å; chains: 1; bounding box: 44×37×70 Å

Foldseek 3Di:
DVVVVVVVVPPDDDPCCVPDPVSVVVVLVVVLVVLQCLLCVQAPPVLLVVCLQVVHDVSNVVSLVSLLVCCVVPVPSLLVLLLSLLVLLVVLQVQPDDPPPPPDSPQQDPSSLSSNLSSLSSLLSCLVSDDLVSLVVNLVSLVVPDCPADLSVLSNVSSVDDDDDPDDDDLFRSSLVSLQSSLVSLVPRPDDVVSNVSSVSSNVSRVVVSVVVVVVPD

Sequence (218 aa):
MLVAWEQAYASIPAPDMAVYETASHFYKSSRAHLRLANLTVHVPILDLQNALGKSGTPEISPAINMMHRILTDHPEDVGSILTHCLEVIRDLRVQPTLSIGESKSRMIEPPEIITCFLSEVFVWVVVICADPTQIGFLRDKMEEFGASDGFFAVVKEALACDSDQQSHKDNISQPNLIMFAAADVISKMTPWNASLNLALLLCHRGKASTTRKNQGHA

Secondary structure (DSSP, 8-state):
-HHHHHHHHHS---S-TTS-HHHHHHHHHHHHHHHHHHHHTTS-HHHHHHHTTTT-GGGHHHHHHHHHHHHHH-HHHHHHHHHHHHHHHHHHHSTTS--TT-----PPPHHHHHHHHHHHHHHHHHHHH--HHHHHHHHHHHHTS-TTSHHHHHHHHHHH--SS------SS-HHHHHHHHHHHHHHHS-S-HHHHHHHHHHHHHHHHHHHHHHTTT-